Protein AF-A0A7S3TVK0-F1 (afdb_monomer_lite)

Radius of gyration: 34.48 Å; chains: 1; bounding box: 75×67×125 Å

Foldseek 3Di:
DVVCLVVLVVVLVVVLVVLVLDLVVVLVVLVVVLVVVLVVLVVCCVVCDDCSPLVNQVPPVCSVVVSVVVSVVVNVVSVVCSCVPPNVVNCPPPPVDDCPLDPVDPVSVVVVVVVVVVCCCVPVVVPPPPDDPPPPPPPPPPPPDDDDDDDDDDDDDDDDDDDDDDDDDDDDDDDDDDDDDDDDPPVVVVVVVVVVVVVVVVVVVVVVPPPPPPVPPPPPDPPPVPDDDDPVCCLVVPLVVVLVVLVVVLVVLVVVLVVLQVLLVVLQVVLVVCVVVVVPSCSSPSNSVSSVSVSVCVSNVSVVSNVVSVVSNCVSVVPD

Secondary structure (DSSP, 8-state):
-HHHHHHHHHHHHHHHHHHHH--HHHHHHHHHHHHHHHHHHHHHHHHT-GGG-HHHHTTSS-HHHHHHHHHHHHHHHHHHHHHHTHHHHTTTT--SS-----TT-HHHHHHHHHHHHHHHIIIIITTS---PPP--------------------------------------------------TTTHHHHHHHHHHHHHHHHHHTTSS---------------SSSPPPHHHHIIIIIHHHHHHHHHHHHHHHHHHHHHHHHHHHHHHHHHHHHHTT-HHHHHHHHHHHHHHHHHHHHTTHHHHHHHHHHHHHHHHTT-

Sequence (320 aa):
MQYSVVVLPIVTVLIATMQARFRPGEKFAACLVAASEITAEIYKYRTRALDYDEANFRKEGNAANAARQLFTATVSEKYANALVSEVSKGGALRMKGPTNLSLNDEEDTMKLDEAVLSHMRNKLLDNCPRKRKPPTPKLVYETEETPSSQGIGHCRSICSNVEYFFTCCGVLPRPSSCFCRLPGVKRAEQSVAKAAEKVLEEARTAFDDDDDDEEDKPSDRYDDMVTSFSLEDYVDYRTRPMAHHFENVAPKLSKVLQLLELLAILSTSSAAILGIFRLPDWVALPIAISTFFSALIAYFNLYQRTAVCNAAVKDLHGER

Organism: Emiliania huxleyi (NCBI:txid2903)

Structure (mmCIF, N/CA/C/O backbone):
data_AF-A0A7S3TVK0-F1
#
_entry.id   AF-A0A7S3TVK0-F1
#
loop_
_atom_site.group_PDB
_atom_site.id
_atom_site.type_symbol
_atom_site.label_atom_id
_atom_site.label_alt_id
_atom_site.label_comp_id
_atom_site.label_asym_id
_atom_site.label_entity_id
_atom_site.label_seq_id
_atom_site.pdbx_PDB_ins_code
_atom_site.Cartn_x
_atom_site.Cartn_y
_atom_site.Cartn_z
_atom_site.occupancy
_atom_site.B_iso_or_equiv
_atom_site.auth_seq_id
_atom_site.auth_comp_id
_atom_site.auth_asym_id
_atom_site.auth_atom_id
_atom_site.pdbx_PDB_model_num
ATOM 1 N N . MET A 1 1 ? -19.594 -8.486 38.804 1.00 57.47 1 MET A N 1
ATOM 2 C CA . MET A 1 1 ? -19.079 -7.287 38.101 1.00 57.47 1 MET A CA 1
ATOM 3 C C . MET A 1 1 ? -17.605 -6.972 38.388 1.00 57.47 1 MET A C 1
ATOM 5 O O . MET A 1 1 ? -16.993 -6.325 37.560 1.00 57.47 1 MET A O 1
ATOM 9 N N . GLN A 1 2 ? -16.974 -7.459 39.469 1.00 81.62 2 GLN A N 1
ATOM 10 C CA . GLN A 1 2 ? -15.532 -7.219 39.701 1.00 81.62 2 GLN A CA 1
ATOM 11 C C . GLN A 1 2 ? -14.616 -7.810 38.608 1.00 81.62 2 GLN A C 1
ATOM 13 O O . GLN A 1 2 ? -13.618 -7.201 38.240 1.00 81.62 2 GLN A O 1
ATOM 18 N N . TYR A 1 3 ? -14.977 -8.961 38.031 1.00 81.88 3 TYR A N 1
ATOM 19 C CA . TYR A 1 3 ? -14.143 -9.619 37.019 1.00 81.88 3 TYR A CA 1
ATOM 20 C C . TYR A 1 3 ? -14.086 -8.883 35.676 1.00 81.88 3 TYR A C 1
ATOM 22 O O . TYR A 1 3 ? -13.069 -8.967 34.995 1.00 81.88 3 TYR A O 1
ATOM 30 N N . SER A 1 4 ? -15.124 -8.134 35.284 1.00 73.12 4 SER A N 1
ATOM 31 C CA . SER A 1 4 ? -15.120 -7.436 33.990 1.00 73.12 4 SER A CA 1
ATOM 32 C C . SER A 1 4 ? -14.080 -6.320 33.947 1.00 73.12 4 SER A C 1
ATOM 34 O O . SER A 1 4 ? -13.442 -6.139 32.917 1.00 73.12 4 SER A O 1
ATOM 36 N N . VAL A 1 5 ? -13.844 -5.635 35.071 1.00 79.31 5 VAL A N 1
ATOM 37 C CA . VAL A 1 5 ? -12.828 -4.573 35.182 1.00 79.31 5 VAL A CA 1
ATOM 38 C C . VAL A 1 5 ? -11.411 -5.130 34.990 1.00 79.31 5 VAL A C 1
ATOM 40 O O . VAL A 1 5 ? -10.550 -4.449 34.445 1.00 79.31 5 VAL A O 1
ATOM 43 N N . VAL A 1 6 ? -11.179 -6.389 35.376 1.00 82.44 6 VAL A N 1
ATOM 44 C CA . VAL A 1 6 ? -9.865 -7.045 35.271 1.00 82.44 6 VAL A CA 1
ATOM 45 C C . VAL A 1 6 ? -9.674 -7.733 33.917 1.00 82.44 6 VAL A C 1
ATOM 47 O O . VAL A 1 6 ? -8.602 -7.652 33.326 1.00 82.44 6 VAL A O 1
ATOM 50 N N . VAL A 1 7 ? -10.703 -8.405 33.396 1.00 82.38 7 VAL A N 1
ATOM 51 C CA . VAL A 1 7 ? -10.588 -9.212 32.169 1.00 82.38 7 VAL A CA 1
ATOM 52 C C . VAL A 1 7 ? -10.466 -8.340 30.919 1.00 82.38 7 VAL A C 1
ATOM 54 O O . VAL A 1 7 ? -9.705 -8.675 30.014 1.00 82.38 7 VAL A O 1
ATOM 57 N N . LEU A 1 8 ? -11.172 -7.209 30.863 1.00 78.00 8 LEU A N 1
ATOM 58 C CA . LEU A 1 8 ? -11.204 -6.341 29.683 1.00 78.00 8 LEU A CA 1
ATOM 59 C C . LEU A 1 8 ? -9.805 -5.809 29.284 1.00 78.00 8 LEU A C 1
ATOM 61 O O . LEU A 1 8 ? -9.431 -6.011 28.129 1.00 78.00 8 LEU A O 1
ATOM 65 N N . PRO A 1 9 ? -8.977 -5.239 30.186 1.00 80.31 9 PRO A N 1
ATOM 66 C CA . PRO A 1 9 ? -7.619 -4.809 29.837 1.00 80.31 9 PRO A CA 1
ATOM 67 C C . PRO A 1 9 ? -6.674 -5.967 29.474 1.00 80.31 9 PRO A C 1
ATOM 69 O O . PRO A 1 9 ? -5.786 -5.803 28.641 1.00 80.31 9 PRO A O 1
ATOM 72 N N . ILE A 1 10 ? -6.866 -7.162 30.045 1.00 83.75 10 ILE A N 1
ATOM 73 C CA . ILE A 1 10 ? -6.061 -8.341 29.679 1.00 83.75 10 ILE A CA 1
ATOM 74 C C . ILE A 1 10 ? -6.353 -8.746 28.230 1.00 83.75 10 ILE A C 1
ATOM 76 O O . ILE A 1 10 ? -5.433 -8.988 27.446 1.00 83.75 10 ILE A O 1
ATOM 80 N N . VAL A 1 11 ? -7.633 -8.781 27.853 1.00 83.38 11 VAL A N 1
ATOM 81 C CA . VAL A 1 11 ? -8.050 -9.118 26.489 1.00 83.38 11 VAL A CA 1
ATOM 82 C C . VAL A 1 11 ? -7.596 -8.048 25.493 1.00 83.38 11 VAL A C 1
ATOM 84 O O . VAL A 1 11 ? -7.113 -8.405 24.419 1.00 83.38 11 VAL A O 1
ATOM 87 N N . THR A 1 12 ? -7.669 -6.754 25.829 1.00 79.56 12 THR A N 1
ATOM 88 C CA . THR A 1 12 ? -7.198 -5.690 24.921 1.00 79.56 12 THR A CA 1
ATOM 89 C C . THR A 1 12 ? -5.694 -5.752 24.693 1.00 79.56 12 THR A C 1
ATOM 91 O O . THR A 1 12 ? -5.265 -5.635 23.547 1.00 79.56 12 THR A O 1
ATOM 94 N N . VAL A 1 13 ? -4.892 -6.007 25.732 1.00 82.44 13 VAL A N 1
ATOM 95 C CA . VAL A 1 13 ? -3.439 -6.189 25.584 1.00 82.44 13 VAL A CA 1
ATOM 96 C C . VAL A 1 13 ? -3.133 -7.414 24.729 1.00 82.44 13 VAL A C 1
ATOM 98 O O . VAL A 1 13 ? -2.272 -7.346 23.854 1.00 82.44 13 VAL A O 1
ATOM 101 N N . LEU A 1 14 ? -3.853 -8.523 24.914 1.00 82.06 14 LEU A N 1
ATOM 102 C CA . LEU A 1 14 ? -3.649 -9.729 24.113 1.00 82.06 14 LEU A CA 1
ATOM 103 C C . LEU A 1 14 ? -3.977 -9.478 22.634 1.00 82.06 14 LEU A C 1
ATOM 105 O O . LEU A 1 14 ? -3.167 -9.812 21.770 1.00 82.06 14 LEU A O 1
ATOM 109 N N . ILE A 1 15 ? -5.103 -8.821 22.340 1.00 79.12 15 ILE A N 1
ATOM 110 C CA . ILE A 1 15 ? -5.480 -8.437 20.971 1.00 79.12 15 ILE A CA 1
ATOM 111 C C . ILE A 1 15 ? -4.445 -7.479 20.376 1.00 79.12 15 ILE A C 1
ATOM 113 O O . ILE A 1 15 ? -3.994 -7.706 19.255 1.00 79.12 15 ILE A O 1
ATOM 117 N N . ALA A 1 16 ? -4.013 -6.460 21.122 1.00 77.69 16 ALA A N 1
ATOM 118 C CA . ALA A 1 16 ? -2.983 -5.525 20.675 1.00 77.69 16 ALA A CA 1
ATOM 119 C C . ALA A 1 16 ? -1.655 -6.243 20.379 1.00 77.69 16 ALA A C 1
ATOM 121 O O . ALA A 1 16 ? -1.001 -5.966 19.375 1.00 77.69 16 ALA A O 1
ATOM 122 N N . THR A 1 17 ? -1.286 -7.233 21.197 1.00 80.06 17 THR A N 1
ATOM 123 C CA . THR A 1 17 ? -0.076 -8.043 20.995 1.00 80.06 17 THR A CA 1
ATOM 124 C C . THR A 1 17 ? -0.206 -8.946 19.764 1.00 80.06 17 THR A C 1
ATOM 126 O O . THR A 1 17 ? 0.738 -9.062 18.977 1.00 80.06 17 THR A O 1
ATOM 129 N N . MET A 1 18 ? -1.378 -9.553 19.541 1.00 78.00 18 MET A N 1
ATOM 130 C CA . MET A 1 18 ? -1.659 -10.324 18.324 1.00 78.00 18 MET A CA 1
ATOM 131 C C . MET A 1 18 ? -1.607 -9.426 17.082 1.00 78.00 18 MET A C 1
ATOM 133 O O . MET A 1 18 ? -0.957 -9.783 16.104 1.00 78.00 18 MET A O 1
ATOM 137 N N . GLN A 1 19 ? -2.210 -8.239 17.126 1.00 71.44 19 GLN A N 1
ATOM 138 C CA . GLN A 1 19 ? -2.174 -7.266 16.030 1.00 71.44 19 GLN A CA 1
ATOM 139 C C . GLN A 1 19 ? -0.751 -6.778 15.732 1.00 71.44 19 GLN A C 1
ATOM 141 O O . GLN A 1 19 ? -0.363 -6.695 14.569 1.00 71.44 19 GLN A O 1
ATOM 146 N N . ALA A 1 20 ? 0.065 -6.535 16.762 1.00 73.12 20 ALA A N 1
ATOM 147 C CA . ALA A 1 20 ? 1.465 -6.158 16.587 1.00 73.12 20 ALA A CA 1
ATOM 148 C C . ALA A 1 20 ? 2.287 -7.259 15.893 1.00 73.12 20 ALA A C 1
ATOM 150 O O . ALA A 1 20 ? 3.189 -6.956 15.114 1.00 73.12 20 ALA A O 1
ATOM 151 N N . ARG A 1 21 ? 1.964 -8.536 16.141 1.00 77.06 21 ARG A N 1
ATOM 152 C CA . ARG A 1 21 ? 2.601 -9.702 15.501 1.00 77.06 21 ARG A CA 1
ATOM 153 C C . ARG A 1 21 ? 2.103 -9.949 14.078 1.00 77.06 21 ARG A C 1
ATOM 155 O O . ARG A 1 21 ? 2.884 -10.324 13.198 1.00 77.06 21 ARG A O 1
ATOM 162 N N . PHE A 1 22 ? 0.809 -9.773 13.848 1.00 70.12 22 PHE A N 1
ATOM 163 C CA . PHE A 1 22 ? 0.164 -10.051 12.575 1.00 70.12 22 PHE A CA 1
ATOM 164 C C . PHE A 1 22 ? -0.096 -8.744 11.841 1.00 70.12 22 PHE A C 1
ATOM 166 O O . PHE A 1 22 ? -1.200 -8.223 11.881 1.00 70.12 22 PHE A O 1
ATOM 173 N N . ARG A 1 23 ? 0.906 -8.247 11.113 1.00 72.12 23 ARG A N 1
ATOM 174 C CA . ARG A 1 23 ? 0.760 -7.116 10.185 1.00 72.12 23 ARG A CA 1
ATOM 175 C C . ARG A 1 23 ? 0.687 -7.600 8.729 1.00 72.12 23 ARG A C 1
ATOM 177 O O . ARG A 1 23 ? 1.636 -7.409 7.970 1.00 72.12 23 ARG A O 1
ATOM 184 N N . PRO A 1 24 ? -0.381 -8.314 8.316 1.00 72.75 24 PRO A N 1
ATOM 185 C CA . PRO A 1 24 ? -0.469 -8.866 6.965 1.00 72.75 24 PRO A CA 1
ATOM 186 C C . PRO A 1 24 ? -0.500 -7.763 5.904 1.00 72.75 24 PRO A C 1
ATOM 188 O O . PRO A 1 24 ? 0.033 -7.960 4.818 1.00 72.75 24 PRO A O 1
ATOM 191 N N . GLY A 1 25 ? -1.072 -6.598 6.234 1.00 73.19 25 GLY A N 1
ATOM 192 C CA . GLY A 1 25 ? -1.145 -5.450 5.333 1.00 73.19 25 GLY A CA 1
ATOM 193 C C . GLY A 1 25 ? 0.229 -4.889 4.975 1.00 73.19 25 GLY A C 1
ATOM 194 O O . GLY A 1 25 ? 0.510 -4.706 3.797 1.00 73.19 25 GLY A O 1
ATOM 195 N N . GLU A 1 26 ? 1.103 -4.683 5.964 1.00 74.94 26 GLU A N 1
ATOM 196 C CA . GLU A 1 26 ? 2.466 -4.177 5.733 1.00 74.94 26 GLU A CA 1
ATOM 197 C C . GLU A 1 26 ? 3.295 -5.159 4.904 1.00 74.94 26 GLU A C 1
ATOM 199 O O . GLU A 1 26 ? 3.975 -4.756 3.967 1.00 74.94 26 GLU A O 1
ATOM 204 N N . LYS A 1 27 ? 3.165 -6.463 5.174 1.00 80.31 27 LYS A N 1
ATOM 205 C CA . LYS A 1 27 ? 3.852 -7.503 4.396 1.00 80.31 27 LYS A CA 1
ATOM 20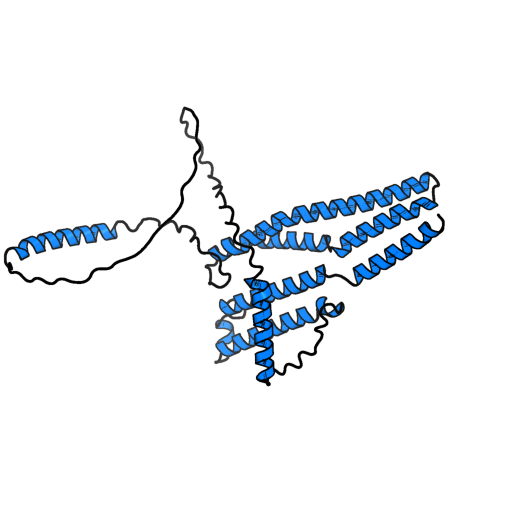6 C C . LYS A 1 27 ? 3.357 -7.561 2.955 1.00 80.31 27 LYS A C 1
ATOM 208 O O . LYS A 1 27 ? 4.164 -7.646 2.039 1.00 80.31 27 LYS A O 1
ATOM 213 N N . PHE A 1 28 ? 2.042 -7.503 2.750 1.00 79.62 28 PHE A N 1
ATOM 214 C CA . PHE A 1 28 ? 1.464 -7.470 1.409 1.00 79.62 28 PHE A CA 1
ATOM 215 C C . PHE A 1 28 ? 1.898 -6.215 0.646 1.00 79.62 28 PHE A C 1
ATOM 217 O O . PHE A 1 28 ? 2.295 -6.316 -0.511 1.00 79.62 28 PHE A O 1
ATOM 224 N N . ALA A 1 29 ? 1.882 -5.053 1.304 1.00 76.00 29 ALA A N 1
ATOM 225 C CA . ALA A 1 29 ? 2.341 -3.800 0.719 1.00 76.00 29 ALA A CA 1
ATOM 226 C C . ALA A 1 29 ? 3.831 -3.857 0.349 1.00 76.00 29 ALA A C 1
ATOM 228 O O . ALA A 1 29 ? 4.177 -3.494 -0.769 1.00 76.00 29 ALA A O 1
ATOM 229 N N . ALA A 1 30 ? 4.692 -4.379 1.228 1.00 79.19 30 ALA A N 1
ATOM 230 C CA . ALA A 1 30 ? 6.117 -4.557 0.945 1.00 79.19 30 ALA A CA 1
ATOM 231 C C . ALA A 1 30 ? 6.353 -5.467 -0.273 1.00 79.19 30 ALA A C 1
ATOM 233 O O . ALA A 1 30 ? 7.126 -5.114 -1.161 1.00 79.19 30 ALA A O 1
ATOM 234 N N . CYS A 1 31 ? 5.638 -6.595 -0.367 1.00 83.19 31 CYS A N 1
ATOM 235 C CA . CYS A 1 31 ? 5.705 -7.468 -1.542 1.00 83.19 31 CYS A CA 1
ATOM 236 C C . CYS A 1 31 ? 5.240 -6.761 -2.822 1.00 83.19 31 CYS A C 1
ATOM 238 O O . CYS A 1 31 ? 5.834 -6.955 -3.879 1.00 83.19 31 CYS A O 1
ATOM 240 N N . LEU A 1 32 ? 4.179 -5.956 -2.740 1.00 79.69 32 LEU A N 1
ATOM 241 C CA . LEU A 1 32 ? 3.628 -5.251 -3.895 1.00 79.69 32 LEU A CA 1
ATOM 242 C C . LEU A 1 32 ? 4.564 -4.138 -4.386 1.00 79.69 32 LEU A C 1
ATOM 244 O O . LEU A 1 32 ? 4.766 -4.009 -5.591 1.00 79.69 32 LEU A O 1
ATOM 248 N N . VAL A 1 33 ? 5.188 -3.394 -3.468 1.00 80.75 33 VAL A N 1
ATOM 249 C CA . VAL A 1 33 ? 6.221 -2.397 -3.796 1.00 80.75 33 VAL A CA 1
ATOM 250 C C . VAL A 1 33 ? 7.410 -3.076 -4.470 1.00 80.75 33 VAL A C 1
ATOM 252 O O . VAL A 1 33 ? 7.765 -2.698 -5.583 1.00 80.75 33 VAL A O 1
ATOM 255 N N . ALA A 1 34 ? 7.950 -4.145 -3.883 1.00 84.62 34 ALA A N 1
ATOM 256 C CA . ALA A 1 34 ? 9.049 -4.894 -4.487 1.00 84.62 34 ALA A CA 1
ATOM 257 C C . ALA A 1 34 ? 8.704 -5.431 -5.887 1.00 84.62 34 ALA A C 1
ATOM 259 O O . ALA A 1 34 ? 9.507 -5.334 -6.813 1.00 84.62 34 ALA A O 1
ATOM 260 N N . ALA A 1 35 ? 7.489 -5.957 -6.071 1.00 84.81 35 ALA A N 1
ATOM 261 C CA . ALA A 1 35 ? 7.024 -6.414 -7.377 1.00 84.81 35 ALA A CA 1
ATOM 262 C C . ALA A 1 35 ? 6.973 -5.266 -8.399 1.00 84.81 35 ALA A C 1
ATOM 264 O O . ALA A 1 35 ? 7.393 -5.445 -9.545 1.00 84.81 35 ALA A O 1
ATOM 265 N N . SER A 1 36 ? 6.508 -4.081 -7.992 1.00 78.38 36 SER A N 1
ATOM 266 C CA . SER A 1 36 ? 6.490 -2.899 -8.860 1.00 78.38 36 SER A CA 1
ATOM 267 C C . SER A 1 36 ? 7.899 -2.416 -9.221 1.00 78.38 36 SER A C 1
ATOM 269 O O . SER A 1 36 ? 8.156 -2.116 -10.384 1.00 78.38 36 SER A O 1
ATOM 271 N N . GLU A 1 37 ? 8.845 -2.443 -8.279 1.00 86.62 37 GLU A N 1
ATOM 272 C CA . GLU A 1 37 ? 10.241 -2.060 -8.520 1.00 86.62 37 GLU A CA 1
ATOM 273 C C . GLU A 1 37 ? 10.965 -3.020 -9.466 1.00 86.62 37 GLU A C 1
ATOM 275 O O . GLU A 1 37 ? 11.786 -2.575 -10.271 1.00 86.62 37 GLU A O 1
ATOM 280 N N . ILE A 1 38 ? 10.683 -4.324 -9.369 1.00 89.31 38 ILE A N 1
ATOM 281 C CA . ILE A 1 38 ? 11.204 -5.341 -10.294 1.00 89.31 38 ILE A CA 1
ATOM 282 C C . ILE A 1 38 ? 10.590 -5.144 -11.680 1.00 89.31 38 ILE A C 1
ATOM 284 O O . ILE A 1 38 ? 11.297 -5.180 -12.683 1.00 89.31 38 ILE A O 1
ATOM 288 N N . THR A 1 39 ? 9.283 -4.888 -11.744 1.00 84.38 39 THR A N 1
ATOM 289 C CA . THR A 1 39 ? 8.578 -4.640 -13.008 1.00 84.38 39 THR A CA 1
ATOM 290 C C . THR A 1 39 ? 9.140 -3.406 -13.715 1.00 84.38 39 THR A C 1
ATOM 292 O O . THR A 1 39 ? 9.445 -3.467 -14.904 1.00 84.38 39 THR A O 1
ATOM 295 N N . ALA A 1 40 ? 9.361 -2.311 -12.984 1.00 82.94 40 ALA A N 1
ATOM 296 C CA . ALA A 1 40 ? 10.003 -1.111 -13.514 1.00 82.94 40 ALA A CA 1
ATOM 297 C C . ALA A 1 40 ? 11.421 -1.399 -14.037 1.00 82.94 40 ALA A C 1
ATOM 299 O O . ALA A 1 40 ? 11.796 -0.908 -15.099 1.00 82.94 40 ALA A O 1
ATOM 300 N N . GLU A 1 41 ? 12.193 -2.233 -13.335 1.00 92.62 41 GLU A N 1
ATOM 301 C CA . GLU A 1 41 ? 13.534 -2.641 -13.771 1.00 92.62 41 GLU A CA 1
ATOM 302 C C . GLU A 1 41 ? 13.504 -3.426 -15.089 1.00 92.62 41 GLU A C 1
ATOM 304 O O . GLU A 1 41 ? 14.299 -3.165 -15.990 1.00 92.62 41 GLU A O 1
ATOM 309 N N . ILE A 1 42 ? 12.539 -4.342 -15.236 1.00 90.62 42 ILE A N 1
ATOM 310 C CA . ILE A 1 42 ? 12.312 -5.088 -16.482 1.00 90.62 42 ILE A CA 1
ATOM 311 C C . ILE A 1 42 ? 12.009 -4.123 -17.629 1.00 90.62 42 ILE A C 1
ATOM 313 O O . ILE A 1 42 ? 12.550 -4.291 -18.722 1.00 90.62 42 ILE A O 1
ATOM 317 N N . TYR A 1 43 ? 11.172 -3.109 -17.398 1.00 85.50 43 TYR A N 1
ATOM 318 C CA . TYR A 1 43 ? 10.865 -2.115 -18.423 1.00 85.50 43 TYR A CA 1
ATOM 319 C C . TYR A 1 43 ? 12.101 -1.315 -18.832 1.00 85.50 43 TYR A C 1
ATOM 321 O O . TYR A 1 43 ? 12.385 -1.258 -20.025 1.00 85.50 43 TYR A O 1
ATOM 329 N N . LYS A 1 44 ? 12.877 -0.792 -17.873 1.00 87.62 44 LYS A N 1
ATOM 330 C CA . LYS A 1 44 ? 14.129 -0.062 -18.151 1.00 87.62 44 LYS A CA 1
ATOM 331 C C . LYS A 1 44 ? 15.111 -0.894 -18.977 1.00 87.62 44 LYS A C 1
ATOM 333 O O . LYS A 1 44 ? 15.676 -0.397 -19.949 1.00 87.62 44 LYS A O 1
ATOM 338 N N . TYR A 1 45 ? 15.270 -2.170 -18.625 1.00 93.75 45 TYR A N 1
ATOM 339 C CA . TYR A 1 45 ? 16.123 -3.096 -19.366 1.00 93.75 45 TYR A CA 1
ATOM 340 C C . TYR A 1 45 ? 15.620 -3.321 -20.799 1.00 93.75 45 TYR A C 1
ATOM 342 O O . TYR A 1 45 ? 16.401 -3.278 -21.750 1.00 93.75 45 TYR A O 1
ATOM 350 N N . ARG A 1 46 ? 14.307 -3.528 -20.979 1.00 89.00 46 ARG A N 1
ATOM 351 C CA . ARG A 1 46 ? 13.708 -3.789 -22.299 1.00 89.00 46 ARG A CA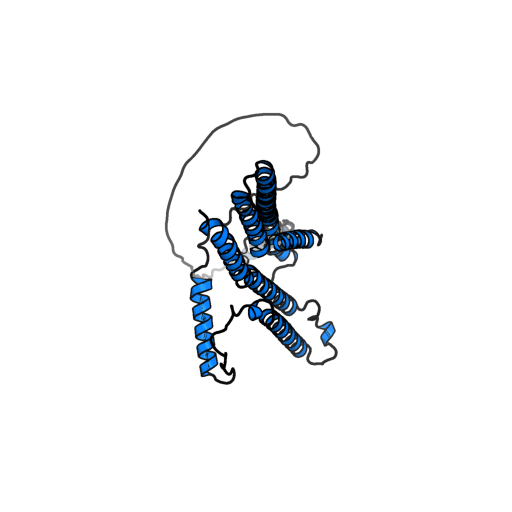 1
ATOM 352 C C . ARG A 1 46 ? 13.744 -2.578 -23.224 1.00 89.00 46 ARG A C 1
ATOM 354 O O . ARG A 1 46 ? 13.949 -2.759 -24.420 1.00 89.00 46 ARG A O 1
ATOM 361 N N . THR A 1 47 ? 13.552 -1.375 -22.691 1.00 84.75 47 THR A N 1
ATOM 362 C CA . THR A 1 47 ? 13.602 -0.132 -23.474 1.00 84.75 47 THR A CA 1
ATOM 363 C C . THR A 1 47 ? 15.017 0.415 -23.641 1.00 84.75 47 THR A C 1
ATOM 365 O O . THR A 1 47 ? 15.191 1.397 -24.354 1.00 84.75 47 THR A O 1
ATOM 368 N N . ARG A 1 48 ? 16.027 -0.222 -23.024 1.00 90.75 48 ARG A N 1
ATOM 369 C CA . ARG A 1 48 ? 17.426 0.245 -22.996 1.00 90.75 48 ARG A CA 1
ATOM 370 C C . ARG A 1 48 ? 17.549 1.690 -22.498 1.00 90.75 48 ARG A C 1
ATOM 372 O O . ARG A 1 48 ? 18.349 2.468 -23.006 1.00 90.75 48 ARG A O 1
ATOM 379 N N . ALA A 1 49 ? 16.730 2.048 -21.514 1.00 88.75 49 ALA A N 1
ATOM 380 C CA . ALA A 1 49 ? 16.709 3.384 -20.936 1.00 88.75 49 ALA A CA 1
ATOM 381 C C . ALA A 1 49 ? 17.626 3.486 -19.705 1.00 88.75 49 ALA A C 1
ATOM 383 O O . ALA A 1 49 ? 17.900 2.488 -19.032 1.00 88.75 49 ALA A O 1
ATOM 384 N N . LEU A 1 50 ? 18.019 4.718 -19.362 1.00 92.62 50 LEU A N 1
ATOM 385 C CA . LEU A 1 50 ? 18.805 5.055 -18.166 1.00 92.62 50 LEU A CA 1
ATOM 386 C C . LEU A 1 50 ? 20.142 4.292 -18.114 1.00 92.62 50 LEU A C 1
ATOM 388 O O . LEU A 1 50 ? 20.964 4.403 -19.021 1.00 92.62 50 LEU A O 1
ATOM 392 N N . ASP A 1 51 ? 20.355 3.509 -17.058 1.00 93.25 51 ASP A N 1
ATOM 393 C CA . ASP A 1 51 ? 21.585 2.757 -16.813 1.00 93.25 51 ASP A CA 1
ATOM 394 C C . ASP A 1 51 ? 21.841 1.689 -17.887 1.00 93.25 51 ASP A C 1
ATOM 396 O O . ASP A 1 51 ? 22.985 1.288 -18.093 1.00 93.25 51 ASP A O 1
ATOM 400 N N . TYR A 1 52 ? 20.796 1.274 -18.614 1.00 94.44 52 TYR A N 1
ATOM 401 C CA . TYR A 1 52 ? 20.867 0.275 -19.683 1.00 94.44 52 TYR A CA 1
ATOM 402 C C . TYR A 1 52 ? 21.162 0.857 -21.072 1.00 94.44 52 TYR A C 1
ATOM 404 O O . TYR A 1 52 ? 21.131 0.110 -22.052 1.00 94.44 52 TYR A O 1
ATOM 412 N N . ASP A 1 53 ? 21.451 2.157 -21.172 1.00 93.75 53 ASP A N 1
ATOM 413 C CA . ASP A 1 53 ? 21.854 2.784 -22.431 1.00 93.75 53 ASP A CA 1
ATOM 414 C C . ASP A 1 53 ? 23.183 2.188 -22.938 1.00 93.75 53 ASP A C 1
ATOM 416 O O . ASP A 1 53 ? 24.159 2.036 -22.196 1.00 93.75 53 ASP A O 1
ATOM 420 N N . GLU A 1 54 ? 23.248 1.866 -24.231 1.00 90.25 54 GLU A N 1
ATOM 421 C CA . GLU A 1 54 ? 24.442 1.324 -24.888 1.00 90.25 54 GLU A CA 1
ATOM 422 C C . GLU A 1 54 ? 25.652 2.258 -24.756 1.00 90.25 54 GLU A C 1
ATOM 424 O O . GLU A 1 54 ? 26.801 1.796 -24.732 1.00 90.25 54 GLU A O 1
ATOM 429 N N . ALA A 1 55 ? 25.408 3.568 -24.635 1.00 92.06 55 ALA A N 1
ATOM 430 C CA . ALA A 1 55 ? 26.448 4.564 -24.413 1.00 92.06 55 ALA A CA 1
ATOM 431 C C . ALA A 1 55 ? 27.276 4.276 -23.147 1.00 92.06 55 ALA A C 1
ATOM 433 O O . ALA A 1 55 ? 28.498 4.464 -23.165 1.00 92.06 55 ALA A O 1
ATOM 434 N N . ASN A 1 56 ? 26.647 3.745 -22.093 1.00 90.31 56 ASN A N 1
ATOM 435 C CA . ASN A 1 56 ? 27.314 3.428 -20.829 1.00 90.31 56 ASN A CA 1
ATOM 436 C C . ASN A 1 56 ? 28.276 2.236 -20.960 1.00 90.31 56 ASN A C 1
ATOM 438 O O . ASN A 1 56 ? 29.299 2.189 -20.278 1.00 90.31 56 ASN A O 1
ATOM 442 N N . PHE A 1 57 ? 28.011 1.312 -21.890 1.00 91.62 57 PHE A N 1
ATOM 443 C CA . PHE A 1 57 ? 28.765 0.059 -22.036 1.00 91.62 57 PHE A CA 1
ATOM 444 C C . PHE A 1 57 ? 29.726 0.026 -23.230 1.00 91.62 57 PHE A C 1
ATOM 446 O O . PHE A 1 57 ? 30.413 -0.975 -23.453 1.00 91.62 57 PHE A O 1
ATOM 453 N N . ARG A 1 58 ? 29.836 1.120 -23.996 1.00 87.56 58 ARG A N 1
ATOM 454 C CA . ARG A 1 58 ? 30.724 1.207 -25.172 1.00 87.56 58 ARG A CA 1
ATOM 455 C C . ARG A 1 58 ? 32.190 0.868 -24.883 1.00 87.56 58 ARG A C 1
ATOM 457 O O . ARG A 1 58 ? 32.911 0.486 -25.800 1.00 87.56 58 ARG A O 1
ATOM 464 N N . LYS A 1 59 ? 32.640 1.002 -23.632 1.00 87.56 59 LYS A N 1
ATOM 465 C CA . LYS A 1 59 ? 34.035 0.756 -23.233 1.00 87.56 59 LYS A CA 1
ATOM 466 C C . LYS A 1 59 ? 34.397 -0.726 -23.087 1.00 87.56 59 LYS A C 1
ATOM 468 O O . LYS A 1 59 ? 35.578 -1.042 -23.153 1.00 87.56 59 LYS A O 1
ATOM 473 N N . GLU A 1 60 ? 33.431 -1.628 -22.910 1.00 82.00 60 GLU A N 1
ATOM 474 C CA . GLU A 1 60 ? 33.718 -3.010 -22.485 1.00 82.00 60 GLU A CA 1
ATOM 475 C C . GLU A 1 60 ? 33.732 -4.052 -23.614 1.00 82.00 60 GLU A C 1
ATOM 477 O O . GLU A 1 60 ? 33.959 -5.231 -23.356 1.00 82.00 60 GLU A O 1
ATOM 482 N N . GLY A 1 61 ? 33.503 -3.674 -24.877 1.00 87.00 61 GLY A N 1
ATOM 483 C CA . GLY A 1 61 ? 33.521 -4.601 -26.028 1.00 87.00 61 GLY A CA 1
ATOM 484 C C . GLY A 1 61 ? 32.406 -5.665 -26.037 1.00 87.00 61 GLY A C 1
ATOM 485 O O . GLY A 1 61 ? 32.097 -6.212 -27.088 1.00 87.00 61 GLY A O 1
ATOM 486 N N . ASN A 1 62 ? 31.745 -5.894 -24.898 1.00 90.44 62 ASN A N 1
ATOM 487 C CA . ASN A 1 62 ? 30.674 -6.862 -24.666 1.00 90.44 62 ASN A CA 1
ATOM 488 C C . ASN A 1 62 ? 29.442 -6.193 -24.027 1.00 90.44 62 ASN A C 1
ATOM 490 O O . ASN A 1 62 ? 28.882 -6.695 -23.050 1.00 90.44 62 ASN A O 1
ATOM 494 N N . ALA A 1 63 ? 29.004 -5.062 -24.586 1.00 90.38 63 ALA A N 1
ATOM 495 C CA . ALA A 1 63 ? 27.939 -4.229 -24.020 1.00 90.38 63 ALA A CA 1
ATOM 496 C C . ALA A 1 63 ? 26.647 -4.997 -23.681 1.00 90.38 63 ALA A C 1
ATOM 498 O O . ALA A 1 63 ? 26.071 -4.816 -22.610 1.00 90.38 63 ALA A O 1
ATOM 499 N N . ALA A 1 64 ? 26.227 -5.919 -24.553 1.00 89.44 64 ALA A N 1
ATOM 500 C CA . ALA A 1 64 ? 25.022 -6.719 -24.336 1.00 89.44 64 ALA A CA 1
ATOM 501 C C . ALA A 1 64 ? 25.130 -7.655 -23.115 1.00 89.44 64 ALA A C 1
ATOM 503 O O . ALA A 1 64 ? 24.162 -7.824 -22.371 1.00 89.44 64 ALA A O 1
ATOM 504 N N . ASN A 1 65 ? 26.306 -8.249 -22.891 1.00 91.69 65 ASN A N 1
ATOM 505 C CA . ASN A 1 65 ? 26.530 -9.132 -21.747 1.00 91.69 65 ASN A CA 1
ATOM 506 C C . ASN A 1 65 ? 26.626 -8.330 -20.446 1.00 91.69 65 ASN A C 1
ATOM 508 O O . ASN A 1 65 ? 26.053 -8.753 -19.443 1.00 91.69 65 ASN A O 1
ATOM 512 N N . ALA A 1 66 ? 27.283 -7.167 -20.477 1.00 92.88 66 ALA A N 1
ATOM 513 C CA . ALA A 1 66 ? 27.392 -6.273 -19.326 1.00 92.88 66 ALA A CA 1
ATOM 514 C C . ALA A 1 66 ? 26.013 -5.771 -18.859 1.00 92.88 66 ALA A C 1
ATOM 516 O O . ALA A 1 66 ? 25.673 -5.911 -17.685 1.00 92.88 66 ALA A O 1
ATOM 517 N N . ALA A 1 67 ? 25.162 -5.310 -19.784 1.00 93.56 67 ALA A N 1
ATOM 518 C CA . ALA A 1 67 ? 23.801 -4.872 -19.465 1.00 93.56 67 ALA A CA 1
ATOM 519 C C . ALA A 1 67 ? 22.945 -5.998 -18.856 1.00 93.56 67 ALA A C 1
ATOM 521 O O . ALA A 1 67 ? 22.185 -5.774 -17.913 1.00 93.56 67 ALA A O 1
ATOM 522 N N . ARG A 1 68 ? 23.080 -7.233 -19.363 1.00 93.94 68 ARG A N 1
ATOM 523 C CA . ARG A 1 68 ? 22.368 -8.397 -18.816 1.00 93.94 68 ARG A CA 1
ATOM 524 C C . ARG A 1 68 ? 22.838 -8.739 -17.402 1.00 93.94 68 ARG A C 1
ATOM 526 O O . ARG A 1 68 ? 21.999 -9.035 -16.556 1.00 93.94 68 ARG A O 1
ATOM 533 N N . GLN A 1 69 ? 24.147 -8.689 -17.148 1.00 93.94 69 GLN A N 1
ATOM 534 C CA . GLN A 1 69 ? 24.707 -8.925 -15.815 1.00 93.94 69 GLN A CA 1
ATOM 535 C C . GLN A 1 69 ? 24.227 -7.870 -14.818 1.00 93.94 69 GLN A C 1
ATOM 537 O O . GLN A 1 69 ? 23.759 -8.238 -13.739 1.00 93.94 69 GLN A O 1
ATOM 542 N N . LEU A 1 70 ? 24.257 -6.591 -15.210 1.00 95.00 70 LEU A N 1
ATOM 543 C CA . LEU A 1 70 ? 23.745 -5.490 -14.398 1.00 95.00 70 LEU A CA 1
ATOM 544 C C . LEU A 1 70 ? 22.275 -5.718 -14.032 1.00 95.00 70 LEU A C 1
ATOM 546 O O . LEU A 1 70 ? 21.939 -5.739 -12.853 1.00 95.00 70 LEU A O 1
ATOM 550 N N . PHE A 1 71 ? 21.428 -6.017 -15.021 1.00 96.38 71 PHE A N 1
ATOM 551 C CA . PHE A 1 71 ? 20.014 -6.312 -14.790 1.00 96.38 71 PHE A CA 1
ATOM 552 C C . PHE A 1 71 ? 19.812 -7.465 -13.799 1.00 96.38 71 PHE A C 1
ATOM 554 O O . PHE A 1 71 ? 19.058 -7.337 -12.832 1.00 96.38 71 PHE A O 1
ATOM 561 N N . THR A 1 72 ? 20.504 -8.593 -14.004 1.00 95.62 72 THR A N 1
ATOM 562 C CA . THR A 1 72 ? 20.379 -9.747 -13.101 1.00 95.62 72 THR A CA 1
ATOM 563 C C . THR A 1 72 ? 20.832 -9.425 -11.680 1.00 95.62 72 THR A C 1
ATOM 565 O O . THR A 1 72 ? 20.187 -9.868 -10.729 1.00 95.62 72 THR A O 1
ATOM 568 N N . ALA A 1 73 ? 21.890 -8.624 -11.525 1.00 94.75 73 ALA A N 1
ATOM 569 C CA . ALA A 1 73 ? 22.382 -8.194 -10.225 1.00 94.75 73 ALA A CA 1
ATOM 570 C C . ALA A 1 73 ? 21.360 -7.288 -9.521 1.00 94.75 73 ALA A C 1
ATOM 572 O O . ALA A 1 73 ? 20.974 -7.578 -8.390 1.00 94.75 73 ALA A O 1
ATOM 573 N N . THR A 1 74 ? 20.845 -6.264 -10.208 1.00 95.19 74 THR A N 1
ATOM 574 C CA . THR A 1 74 ? 19.868 -5.316 -9.652 1.00 95.19 74 THR A CA 1
ATOM 575 C C . THR A 1 74 ? 18.551 -5.996 -9.272 1.00 95.19 74 THR A C 1
ATOM 577 O O . THR A 1 74 ? 18.015 -5.747 -8.192 1.00 95.19 74 THR A O 1
ATOM 580 N N . VAL A 1 75 ? 18.021 -6.895 -10.110 1.00 95.12 75 VAL A N 1
ATOM 581 C CA . VAL A 1 75 ? 16.791 -7.641 -9.783 1.00 95.12 75 VAL A CA 1
ATOM 582 C C . VAL A 1 75 ? 17.014 -8.590 -8.607 1.00 95.12 75 VAL A C 1
ATOM 584 O O . VAL A 1 75 ? 16.167 -8.659 -7.714 1.00 95.12 75 VAL A O 1
ATOM 587 N N . SER A 1 76 ? 18.153 -9.289 -8.570 1.00 92.12 76 SER A N 1
ATOM 588 C CA . SER A 1 76 ? 18.508 -10.162 -7.447 1.00 92.12 76 SER A CA 1
ATOM 589 C C . SER A 1 76 ? 18.635 -9.375 -6.142 1.00 92.12 76 SER A C 1
ATOM 591 O O . SER A 1 76 ? 18.170 -9.839 -5.102 1.00 92.12 76 SER A O 1
ATOM 593 N N . GLU A 1 77 ? 19.230 -8.182 -6.183 1.00 91.12 77 GLU A N 1
ATOM 594 C CA . GLU A 1 77 ? 19.353 -7.295 -5.028 1.00 91.12 77 GLU A CA 1
ATOM 595 C C . GLU A 1 77 ? 17.983 -6.809 -4.541 1.00 91.12 77 GLU A C 1
ATOM 597 O O . GLU A 1 77 ? 17.664 -6.958 -3.362 1.00 91.12 77 GLU A O 1
ATOM 602 N N . LYS A 1 78 ? 17.127 -6.297 -5.437 1.00 91.56 78 LYS A N 1
ATOM 603 C CA . LYS A 1 78 ? 15.758 -5.869 -5.094 1.00 91.56 78 LYS A CA 1
ATOM 604 C C . LYS A 1 78 ? 14.947 -7.004 -4.477 1.00 91.56 78 LYS A C 1
ATOM 606 O O . LYS A 1 78 ? 14.271 -6.813 -3.467 1.00 91.56 78 LYS A O 1
ATOM 611 N N . TYR A 1 79 ? 15.050 -8.203 -5.046 1.00 90.06 79 TYR A N 1
ATOM 612 C CA . TYR A 1 79 ? 14.386 -9.389 -4.518 1.00 90.06 79 TYR A CA 1
ATOM 613 C C . TYR A 1 79 ? 14.927 -9.792 -3.138 1.00 90.06 79 TYR A C 1
ATOM 615 O O . TYR A 1 79 ? 14.146 -10.077 -2.228 1.00 90.06 79 TYR A O 1
ATOM 623 N N . ALA A 1 80 ? 16.249 -9.760 -2.946 1.00 86.75 80 ALA A N 1
ATOM 624 C CA . ALA A 1 80 ? 16.867 -10.015 -1.649 1.00 86.75 80 ALA A CA 1
ATOM 625 C C . ALA A 1 80 ? 16.418 -8.985 -0.602 1.00 86.75 80 ALA A C 1
ATOM 627 O O . ALA A 1 80 ? 16.010 -9.369 0.493 1.00 86.75 80 ALA A O 1
ATOM 628 N N . ASN A 1 81 ? 16.393 -7.697 -0.952 1.00 86.25 81 ASN A N 1
ATOM 629 C CA . ASN A 1 81 ? 15.903 -6.626 -0.086 1.00 86.25 81 ASN A CA 1
ATOM 630 C C . ASN A 1 81 ? 14.429 -6.835 0.284 1.00 86.25 81 ASN A C 1
ATOM 632 O O . ASN A 1 81 ? 14.067 -6.717 1.455 1.00 86.25 81 ASN A O 1
ATOM 636 N N . ALA A 1 82 ? 13.588 -7.235 -0.672 1.00 85.25 82 ALA A N 1
ATOM 637 C CA . ALA A 1 82 ? 12.185 -7.555 -0.429 1.00 85.25 82 ALA A CA 1
ATOM 638 C C . ALA A 1 82 ? 12.011 -8.739 0.535 1.00 85.25 82 ALA A C 1
ATOM 640 O O . ALA A 1 82 ? 11.187 -8.674 1.450 1.00 85.25 82 ALA A O 1
ATOM 641 N N . LEU A 1 83 ? 12.810 -9.798 0.380 1.00 82.62 83 LEU A N 1
ATOM 642 C CA . LEU A 1 83 ? 12.788 -10.959 1.271 1.00 82.62 83 LEU A CA 1
ATOM 643 C C . LEU A 1 83 ? 13.299 -10.630 2.675 1.00 82.62 83 LEU A C 1
ATOM 645 O O . LEU A 1 83 ? 12.712 -11.078 3.659 1.00 82.62 83 LEU A O 1
ATOM 649 N N . VAL A 1 84 ? 14.378 -9.852 2.774 1.00 81.69 84 VAL A N 1
ATOM 650 C CA . VAL A 1 84 ? 14.989 -9.441 4.048 1.00 81.69 84 VAL A CA 1
ATOM 651 C C . VAL A 1 84 ? 14.124 -8.409 4.781 1.00 81.69 84 VAL A C 1
ATOM 653 O O . VAL A 1 84 ? 14.188 -8.316 6.010 1.00 81.69 84 VAL A O 1
ATOM 656 N N . SER A 1 85 ? 13.276 -7.672 4.057 1.00 79.44 85 SER A N 1
ATOM 657 C CA . SER A 1 85 ? 12.332 -6.709 4.630 1.00 79.44 85 SER A CA 1
ATOM 658 C C . SER A 1 85 ? 11.300 -7.357 5.579 1.00 79.44 85 SER A C 1
ATOM 660 O O . SER A 1 85 ? 11.326 -8.555 5.866 1.00 79.44 85 SER A O 1
ATOM 662 N N . GLU A 1 86 ? 10.373 -6.543 6.100 1.00 65.75 86 GLU A N 1
ATOM 663 C CA . GLU A 1 86 ? 9.233 -6.861 6.994 1.00 65.75 86 GLU A CA 1
ATOM 664 C C . GLU A 1 86 ? 8.570 -8.244 6.794 1.00 65.75 86 GLU A C 1
ATOM 666 O O . GLU A 1 86 ? 8.055 -8.865 7.733 1.00 65.75 86 GLU A O 1
ATOM 671 N N . VAL A 1 87 ? 8.614 -8.753 5.566 1.00 66.31 87 VAL A N 1
ATOM 672 C CA . VAL A 1 87 ? 8.150 -10.073 5.150 1.00 66.31 87 VAL A CA 1
ATOM 673 C C . VAL A 1 87 ? 8.822 -11.223 5.931 1.00 66.31 87 VAL A C 1
ATOM 675 O O . VAL A 1 87 ? 8.125 -12.141 6.386 1.00 66.31 87 VAL A O 1
ATOM 678 N N . SER A 1 88 ? 10.137 -11.145 6.167 1.00 62.81 88 SER A N 1
ATOM 679 C CA . SER A 1 88 ? 10.926 -12.140 6.917 1.00 62.81 88 SER A CA 1
ATOM 680 C C . SER A 1 88 ? 10.714 -12.043 8.433 1.00 62.81 88 SER A C 1
ATOM 682 O O . SER A 1 88 ? 10.492 -13.058 9.106 1.00 62.81 88 SER A O 1
ATOM 684 N N . LYS A 1 89 ? 10.674 -10.819 8.983 1.00 68.19 89 LYS A N 1
ATOM 685 C CA . LYS A 1 89 ? 10.640 -10.568 10.441 1.00 68.19 89 LYS A CA 1
ATOM 686 C C . LYS A 1 89 ? 9.453 -11.211 11.157 1.00 68.19 89 LYS A C 1
ATOM 688 O O . LYS A 1 89 ? 9.539 -11.552 12.333 1.00 68.19 89 LYS A O 1
ATOM 693 N N . GLY A 1 90 ? 8.332 -11.389 10.462 1.00 62.88 90 GLY A N 1
ATOM 694 C CA . GLY A 1 90 ? 7.121 -11.942 11.061 1.00 62.88 90 GLY A CA 1
ATOM 695 C C . GLY A 1 90 ? 6.887 -13.434 10.828 1.00 62.88 90 GLY A C 1
ATOM 696 O O . GLY A 1 90 ? 5.773 -13.880 11.096 1.00 62.88 90 GLY A O 1
ATOM 697 N N . GLY A 1 91 ? 7.845 -14.182 10.262 1.00 59.84 91 GLY A N 1
ATOM 698 C CA . GLY A 1 91 ? 7.713 -15.626 10.004 1.00 59.84 91 GLY A CA 1
ATOM 699 C C . GLY A 1 91 ? 6.523 -16.026 9.117 1.00 59.84 91 GLY A C 1
ATOM 700 O O . GLY A 1 91 ? 6.169 -17.202 9.066 1.00 59.84 91 GLY A O 1
ATOM 701 N N . ALA A 1 92 ? 5.884 -15.060 8.446 1.00 53.09 92 ALA A N 1
ATOM 702 C CA . ALA A 1 92 ? 4.709 -15.289 7.602 1.00 53.09 92 ALA A CA 1
ATOM 703 C C . ALA A 1 92 ? 5.102 -15.923 6.268 1.00 53.09 92 ALA A C 1
ATOM 705 O O . ALA A 1 92 ? 4.371 -16.760 5.754 1.00 53.09 92 ALA A O 1
ATOM 706 N N . LEU A 1 93 ? 6.297 -15.595 5.777 1.00 50.12 93 LEU A N 1
ATOM 707 C CA . LEU A 1 93 ? 7.004 -16.375 4.774 1.00 50.12 93 LEU A CA 1
ATOM 708 C C . LEU A 1 93 ? 8.031 -17.277 5.462 1.00 50.12 93 LEU A C 1
ATOM 710 O O . LEU A 1 93 ? 9.220 -17.260 5.165 1.00 50.12 93 LEU A O 1
ATOM 714 N N . ARG A 1 94 ? 7.572 -18.131 6.385 1.00 49.66 94 ARG A N 1
ATOM 715 C CA . ARG A 1 94 ? 8.228 -19.434 6.499 1.00 49.66 94 ARG A CA 1
ATOM 716 C C . ARG A 1 94 ? 7.890 -20.167 5.209 1.00 49.66 94 ARG A C 1
ATOM 718 O O . ARG A 1 94 ? 6.876 -20.858 5.154 1.00 49.66 94 ARG A O 1
ATOM 725 N N . MET A 1 95 ? 8.718 -19.984 4.178 1.00 49.66 95 MET A N 1
ATOM 726 C CA . MET A 1 95 ? 8.886 -20.994 3.137 1.00 49.66 95 MET A CA 1
ATOM 727 C C . MET A 1 95 ? 9.161 -22.289 3.909 1.00 49.66 95 MET A C 1
ATOM 729 O O . MET A 1 95 ? 10.237 -22.480 4.475 1.00 49.66 95 MET A O 1
ATOM 733 N N . LYS A 1 96 ? 8.118 -23.096 4.131 1.00 42.47 96 LYS A N 1
ATOM 734 C CA . LYS A 1 96 ? 8.235 -24.392 4.794 1.00 42.47 96 LYS A CA 1
ATOM 735 C C . LYS A 1 96 ? 8.952 -25.278 3.792 1.00 42.47 96 LYS A C 1
ATOM 737 O O . LYS A 1 96 ? 8.326 -25.907 2.953 1.00 42.47 96 LYS A O 1
ATOM 742 N N . GLY A 1 97 ? 10.267 -25.232 3.865 1.00 51.03 97 GLY A N 1
ATOM 743 C CA . GLY A 1 97 ? 11.149 -25.898 2.936 1.00 51.03 97 GLY A CA 1
ATOM 744 C C . GLY A 1 97 ? 12.354 -25.005 2.708 1.00 51.03 97 GLY A C 1
ATOM 745 O O . GLY A 1 97 ? 12.177 -23.916 2.161 1.00 51.03 97 GLY A O 1
ATOM 746 N N . PRO A 1 98 ? 13.576 -25.418 3.085 1.00 43.47 98 PRO A N 1
ATOM 747 C CA . PRO A 1 98 ? 14.698 -24.992 2.275 1.00 43.47 98 PRO A CA 1
ATOM 748 C C . PRO A 1 98 ? 14.321 -25.356 0.838 1.00 43.47 98 PRO A C 1
ATOM 750 O O . PRO A 1 98 ? 14.025 -26.516 0.546 1.00 43.47 98 PRO A O 1
ATOM 753 N N . THR A 1 99 ? 14.294 -24.374 -0.054 1.00 52.12 99 THR A N 1
ATOM 754 C CA . THR A 1 99 ? 14.521 -24.630 -1.471 1.00 52.12 99 THR A CA 1
ATOM 755 C C . THR A 1 99 ? 15.958 -25.140 -1.587 1.00 52.12 99 THR A C 1
ATOM 757 O O . THR A 1 99 ? 16.831 -24.458 -2.099 1.00 52.12 99 THR A O 1
ATOM 760 N N . ASN A 1 100 ? 16.212 -26.350 -1.087 1.00 51.22 100 ASN A N 1
ATOM 761 C CA . ASN A 1 100 ? 17.309 -27.199 -1.530 1.00 51.22 100 ASN A CA 1
ATOM 762 C C . ASN A 1 100 ? 16.929 -27.799 -2.893 1.00 51.22 100 ASN A C 1
ATOM 764 O O . ASN A 1 100 ? 17.244 -28.947 -3.161 1.00 51.22 100 ASN A O 1
ATOM 768 N N . LEU A 1 101 ? 16.198 -27.042 -3.717 1.00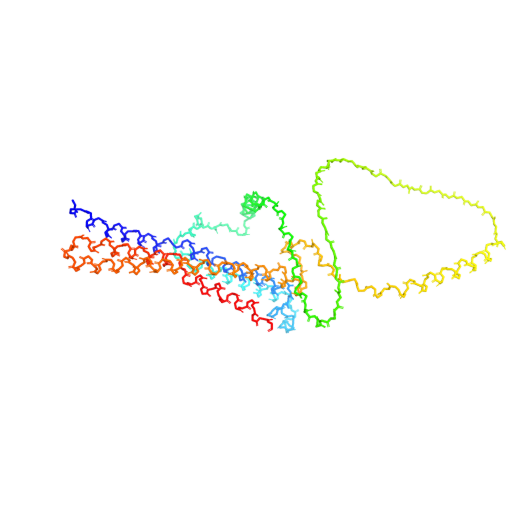 54.84 101 LEU A N 1
ATOM 769 C CA . LEU A 1 101 ? 16.092 -27.305 -5.136 1.00 54.84 101 LEU A CA 1
ATOM 770 C C . LEU A 1 101 ? 17.401 -26.772 -5.691 1.00 54.84 101 LEU A C 1
ATOM 772 O O . LEU A 1 101 ? 17.594 -25.565 -5.863 1.00 54.84 101 LEU A O 1
ATOM 776 N N . SER A 1 102 ? 18.349 -27.683 -5.813 1.00 59.31 102 SER A N 1
ATOM 777 C CA . SER A 1 102 ? 19.593 -27.421 -6.504 1.00 59.31 102 SER A CA 1
ATOM 778 C C . SER A 1 102 ? 19.211 -27.147 -7.959 1.00 59.31 102 SER A C 1
ATOM 780 O O . SER A 1 102 ? 18.647 -28.003 -8.629 1.00 59.31 102 SER A O 1
ATOM 782 N N . LEU A 1 103 ? 19.496 -25.942 -8.469 1.00 64.25 103 LEU A N 1
ATOM 783 C CA . LEU A 1 103 ? 19.281 -25.625 -9.892 1.00 64.25 103 LEU A CA 1
ATOM 784 C C . LEU A 1 103 ? 20.154 -26.485 -10.824 1.00 64.25 103 LEU A C 1
ATOM 786 O O . LEU A 1 103 ? 20.024 -26.392 -12.041 1.00 64.25 103 LEU A O 1
ATOM 790 N N . ASN A 1 104 ? 21.054 -27.292 -10.257 1.00 78.56 104 ASN A N 1
ATOM 791 C CA . ASN A 1 104 ? 21.899 -28.211 -11.001 1.00 78.56 104 ASN A CA 1
ATOM 792 C C . ASN A 1 104 ? 21.212 -29.562 -11.245 1.00 78.56 104 ASN A C 1
ATOM 794 O O . ASN A 1 104 ? 21.649 -30.291 -12.131 1.00 78.56 104 ASN A O 1
ATOM 798 N N . ASP A 1 105 ? 20.158 -29.892 -10.492 1.00 87.25 105 ASP A N 1
ATOM 799 C CA . ASP A 1 105 ? 19.448 -31.159 -10.629 1.00 87.25 105 ASP A CA 1
ATOM 800 C C . ASP A 1 105 ? 18.220 -30.982 -11.535 1.00 87.25 105 ASP A C 1
ATOM 802 O O . ASP A 1 105 ? 17.275 -30.258 -11.228 1.00 87.25 105 ASP A O 1
ATOM 806 N N . GLU A 1 106 ? 18.231 -31.664 -12.681 1.00 90.69 106 GLU A N 1
ATOM 807 C CA . GLU A 1 106 ? 17.189 -31.577 -13.718 1.00 90.69 106 GLU A CA 1
ATOM 808 C C . GLU A 1 106 ? 15.810 -32.069 -13.224 1.00 90.69 106 GLU A C 1
ATOM 810 O O . GLU A 1 106 ? 14.758 -31.650 -13.705 1.00 90.69 106 GLU A O 1
ATOM 815 N N . GLU A 1 107 ? 15.792 -32.933 -12.205 1.00 89.62 107 GLU A N 1
ATOM 816 C CA . GLU A 1 107 ? 14.555 -33.386 -11.560 1.00 89.62 107 GLU A CA 1
ATOM 817 C C . GLU A 1 107 ? 13.895 -32.270 -10.733 1.00 89.62 107 GLU A C 1
ATOM 819 O O . GLU A 1 107 ? 12.667 -32.145 -10.684 1.00 89.62 107 GLU A O 1
ATOM 824 N N . ASP A 1 108 ? 14.715 -31.438 -10.097 1.00 79.25 108 ASP A N 1
ATOM 825 C CA . ASP A 1 108 ? 14.270 -30.344 -9.245 1.00 79.25 108 ASP A CA 1
ATOM 826 C C . ASP A 1 108 ? 13.746 -29.175 -10.085 1.00 79.25 108 ASP A C 1
ATOM 828 O O . ASP A 1 108 ? 12.714 -28.584 -9.750 1.00 79.25 108 ASP A O 1
ATOM 832 N N . THR A 1 109 ? 14.380 -28.892 -11.227 1.00 77.31 109 THR A N 1
ATOM 833 C CA . THR A 1 109 ? 13.868 -27.902 -12.186 1.00 77.31 109 THR A CA 1
ATOM 834 C C . THR A 1 109 ? 12.510 -28.322 -12.751 1.00 77.31 109 THR A C 1
ATOM 836 O O . THR A 1 109 ? 11.593 -27.501 -12.782 1.00 77.31 109 THR A O 1
ATOM 839 N N . MET A 1 110 ? 12.314 -29.605 -13.081 1.00 87.38 110 MET A N 1
ATOM 840 C CA . MET A 1 110 ? 11.029 -30.101 -13.591 1.00 87.38 110 MET A CA 1
ATOM 841 C C . MET A 1 110 ? 9.899 -29.996 -12.551 1.00 87.38 110 MET A C 1
ATOM 843 O O . MET A 1 110 ? 8.783 -29.587 -12.880 1.00 87.38 110 MET A O 1
ATOM 847 N N . LYS A 1 111 ? 10.179 -30.305 -11.276 1.00 83.75 111 LYS A N 1
ATOM 848 C CA . LYS A 1 111 ? 9.207 -30.139 -10.176 1.00 83.75 111 LYS A CA 1
ATOM 849 C C . LYS A 1 111 ? 8.867 -28.673 -9.922 1.00 83.75 111 LYS A C 1
ATOM 851 O O . LYS A 1 111 ? 7.716 -28.355 -9.612 1.00 83.75 111 LYS A O 1
ATOM 856 N N . LEU A 1 112 ? 9.853 -27.781 -10.034 1.00 81.00 112 LEU A N 1
ATOM 857 C CA . LEU A 1 112 ? 9.636 -26.343 -9.905 1.00 81.00 112 LEU A CA 1
ATOM 858 C C . LEU A 1 112 ? 8.738 -25.827 -11.033 1.00 81.00 112 LEU A C 1
ATOM 860 O O . LEU A 1 112 ? 7.768 -25.125 -10.749 1.00 81.00 112 LEU A O 1
ATOM 864 N N . ASP A 1 113 ? 9.002 -26.225 -12.277 1.00 80.25 113 ASP A N 1
ATOM 865 C CA . ASP A 1 113 ? 8.188 -25.843 -13.433 1.00 80.25 113 ASP A CA 1
ATOM 866 C C . ASP A 1 113 ? 6.742 -26.340 -13.297 1.00 80.25 113 ASP A C 1
ATOM 868 O O . ASP A 1 113 ? 5.799 -25.578 -13.521 1.00 80.25 113 ASP A O 1
ATOM 872 N N . GLU A 1 114 ? 6.529 -27.579 -12.843 1.00 89.75 114 GLU A N 1
ATOM 873 C CA . GLU A 1 114 ? 5.184 -28.111 -12.585 1.00 89.75 114 GLU A CA 1
ATOM 874 C C . GLU A 1 114 ? 4.455 -27.337 -11.467 1.00 89.75 114 GLU A C 1
ATOM 876 O O . GLU A 1 114 ? 3.269 -26.993 -11.588 1.00 89.75 114 GLU A O 1
ATOM 881 N N . ALA A 1 115 ? 5.159 -26.995 -10.385 1.00 80.00 115 ALA A N 1
ATOM 882 C CA . ALA A 1 115 ? 4.607 -26.200 -9.291 1.00 80.00 115 ALA A CA 1
ATOM 883 C C . ALA A 1 115 ? 4.251 -24.769 -9.739 1.00 80.00 115 ALA A C 1
ATOM 885 O O . ALA A 1 115 ? 3.188 -24.252 -9.383 1.00 80.00 115 ALA A O 1
ATOM 886 N N . VAL A 1 116 ? 5.096 -24.138 -10.558 1.00 75.81 116 VAL A N 1
ATOM 887 C CA . VAL A 1 116 ? 4.848 -22.802 -11.117 1.00 75.81 116 VAL A CA 1
ATOM 888 C C . VAL A 1 116 ? 3.664 -22.834 -12.083 1.00 75.81 116 VAL A C 1
ATOM 890 O O . VAL A 1 116 ? 2.749 -22.017 -11.952 1.00 75.81 116 VAL A O 1
ATOM 893 N N . LEU A 1 117 ? 3.615 -23.800 -13.003 1.00 76.81 117 LEU A N 1
ATOM 894 C CA . LEU A 1 117 ? 2.528 -23.929 -13.977 1.00 76.81 117 LEU A CA 1
ATOM 895 C C . LEU A 1 117 ? 1.183 -24.231 -13.311 1.00 76.81 117 LEU A C 1
ATOM 897 O O . LEU A 1 117 ? 0.166 -23.638 -13.681 1.00 76.81 117 LEU A O 1
ATOM 901 N N . SER A 1 118 ? 1.157 -25.113 -12.309 1.00 80.75 118 SER A N 1
ATOM 902 C CA . SER A 1 118 ? -0.064 -25.395 -11.545 1.00 80.75 118 SER A CA 1
ATOM 903 C C . SER A 1 118 ? -0.533 -24.171 -10.753 1.00 80.75 118 SER A C 1
ATOM 905 O O . SER A 1 118 ? -1.733 -23.884 -10.722 1.00 80.75 118 SER A O 1
ATOM 907 N N . HIS A 1 119 ? 0.392 -23.387 -10.186 1.00 73.06 119 HIS A N 1
ATOM 908 C CA . HIS A 1 119 ? 0.057 -22.131 -9.522 1.00 73.06 119 HIS A CA 1
ATOM 909 C C . HIS A 1 119 ? -0.502 -21.095 -10.505 1.00 73.06 119 HIS A C 1
ATOM 911 O O . HIS A 1 119 ? -1.563 -20.531 -10.242 1.00 73.06 119 HIS A O 1
ATOM 917 N N . MET A 1 120 ? 0.153 -20.878 -11.652 1.00 70.06 120 MET A N 1
ATOM 918 C CA . MET A 1 120 ? -0.327 -19.963 -12.695 1.00 70.06 120 MET A CA 1
ATOM 919 C C . MET A 1 120 ? -1.714 -20.368 -13.200 1.00 70.06 120 MET A C 1
ATOM 921 O O . MET A 1 120 ? -2.597 -19.516 -13.291 1.00 70.06 120 MET A O 1
ATOM 925 N N . ARG A 1 121 ? -1.946 -21.660 -13.461 1.00 77.00 121 ARG A N 1
ATOM 926 C CA . ARG A 1 121 ? -3.252 -22.165 -13.906 1.00 77.00 121 ARG A CA 1
ATOM 927 C C . ARG A 1 121 ? -4.343 -21.879 -12.869 1.00 77.00 121 ARG A C 1
ATOM 929 O O . ARG A 1 121 ? -5.321 -21.208 -13.183 1.00 77.00 121 ARG A O 1
ATOM 936 N N . ASN A 1 122 ? -4.123 -22.283 -11.621 1.00 71.88 122 ASN A N 1
ATOM 937 C CA . ASN A 1 122 ? -5.135 -22.174 -10.567 1.00 71.88 122 ASN A CA 1
ATOM 938 C C . ASN A 1 122 ? -5.373 -20.726 -10.097 1.00 71.88 122 ASN A C 1
ATOM 940 O O . ASN A 1 122 ? -6.450 -20.397 -9.598 1.00 71.88 122 ASN A O 1
ATOM 944 N N . LYS A 1 123 ? -4.364 -19.848 -10.180 1.00 68.62 123 LYS A N 1
ATOM 945 C CA . LYS A 1 123 ? -4.459 -18.469 -9.670 1.00 68.62 123 LYS A CA 1
ATOM 946 C C . LYS A 1 123 ? -4.754 -17.440 -10.747 1.00 68.62 123 LYS A C 1
ATOM 948 O O . LYS A 1 123 ? -5.566 -16.561 -10.478 1.00 68.62 123 LYS A O 1
ATOM 953 N N . LEU A 1 124 ? -4.116 -17.526 -11.914 1.00 65.94 124 LEU A N 1
ATOM 954 C CA . LEU A 1 124 ? -4.224 -16.505 -12.961 1.00 65.94 124 LEU A CA 1
ATOM 955 C C . LEU A 1 124 ? -5.319 -16.831 -13.975 1.00 65.94 124 LEU A C 1
ATOM 957 O O . LEU A 1 124 ? -6.047 -15.928 -14.379 1.00 65.94 124 LEU A O 1
ATOM 961 N N . LEU A 1 125 ? -5.464 -18.101 -14.369 1.00 69.00 125 LEU A N 1
ATOM 962 C CA . LEU A 1 125 ? -6.451 -18.478 -15.385 1.00 69.00 125 LEU A CA 1
ATOM 963 C C . LEU A 1 125 ? -7.849 -18.644 -14.781 1.00 69.00 125 LEU A C 1
ATOM 965 O O . LEU A 1 125 ? -8.806 -18.080 -15.307 1.00 69.00 125 LEU A O 1
ATOM 969 N N . ASP A 1 126 ? -7.964 -19.320 -13.635 1.00 59.84 126 ASP A N 1
ATOM 970 C CA . ASP A 1 126 ? -9.277 -19.609 -13.041 1.00 59.84 126 ASP A CA 1
ATOM 971 C C . ASP A 1 126 ? -9.905 -18.421 -12.285 1.00 59.84 126 ASP A C 1
ATOM 973 O O . ASP A 1 126 ? -11.128 -18.351 -12.166 1.00 59.84 126 ASP A O 1
ATOM 977 N N . ASN A 1 127 ? -9.105 -17.446 -11.824 1.00 52.97 127 ASN A N 1
ATOM 978 C CA . ASN A 1 127 ? -9.616 -16.216 -11.190 1.00 52.97 127 ASN A CA 1
ATOM 979 C C . ASN A 1 127 ? -9.602 -14.997 -12.113 1.00 52.97 127 ASN A C 1
ATOM 981 O O . ASN A 1 127 ? -9.793 -13.882 -11.624 1.00 52.97 127 ASN A O 1
ATOM 985 N N . CYS A 1 128 ? -9.388 -15.164 -13.423 1.00 47.34 128 CYS A N 1
ATOM 986 C CA . CYS A 1 128 ? -9.542 -14.041 -14.337 1.00 47.34 128 CYS A CA 1
ATOM 987 C C . CYS A 1 128 ? -11.009 -13.576 -14.247 1.00 47.34 128 CYS A C 1
ATOM 989 O O . CYS A 1 128 ? -11.911 -14.357 -14.578 1.00 47.34 128 CYS A O 1
ATOM 991 N N . PRO A 1 129 ? -11.295 -12.365 -13.730 1.00 51.31 129 PRO A N 1
ATOM 992 C CA . PRO A 1 129 ? -12.665 -11.912 -13.559 1.00 51.31 129 PRO A CA 1
ATOM 993 C C . PRO A 1 129 ? -13.344 -11.970 -14.925 1.00 51.31 129 PRO A C 1
ATOM 995 O O . PRO A 1 129 ? -12.933 -11.280 -15.857 1.00 51.31 129 PRO A O 1
ATOM 998 N N . ARG A 1 130 ? -14.360 -12.838 -15.059 1.00 49.28 130 ARG A N 1
ATOM 999 C CA . ARG A 1 130 ? -15.149 -12.961 -16.290 1.00 49.28 130 ARG A CA 1
ATOM 1000 C C . ARG A 1 130 ? -15.534 -11.559 -16.749 1.00 49.28 130 ARG A C 1
ATOM 1002 O O . ARG A 1 130 ? -16.235 -10.850 -16.027 1.00 49.28 130 ARG A O 1
ATOM 1009 N N . LYS A 1 131 ? -15.030 -11.202 -17.935 1.00 46.59 131 LYS A N 1
ATOM 1010 C CA . LYS A 1 131 ? -15.198 -9.938 -18.658 1.00 46.59 131 LYS A CA 1
ATOM 1011 C C . LYS A 1 131 ? -16.525 -9.261 -18.316 1.00 46.59 131 LYS A C 1
ATOM 1013 O O . LYS A 1 131 ? -17.560 -9.572 -18.903 1.00 46.59 131 LYS A O 1
ATOM 1018 N N . ARG A 1 132 ? -16.499 -8.289 -17.406 1.00 46.50 132 ARG A N 1
ATOM 1019 C CA . ARG A 1 132 ? -17.453 -7.187 -17.508 1.00 46.50 132 ARG A CA 1
ATOM 1020 C C . ARG A 1 132 ? -16.919 -6.326 -18.639 1.00 46.50 132 ARG A C 1
ATOM 1022 O O . ARG A 1 132 ? -15.757 -5.933 -18.579 1.00 46.50 132 ARG A O 1
ATOM 1029 N N . LYS A 1 133 ? -17.728 -6.098 -19.681 1.00 45.34 133 LYS A N 1
ATOM 1030 C CA . LYS A 1 133 ? -17.418 -5.054 -20.665 1.00 45.34 133 LYS A CA 1
ATOM 1031 C C . LYS A 1 133 ? -17.041 -3.801 -19.865 1.00 45.34 133 LYS A C 1
ATOM 1033 O O . LYS A 1 133 ? -17.821 -3.450 -18.969 1.00 45.34 133 LYS A O 1
ATOM 1038 N N . PRO A 1 134 ? -15.868 -3.188 -20.101 1.00 50.66 134 PRO A N 1
ATOM 1039 C CA . PRO A 1 134 ? -15.571 -1.916 -19.469 1.00 50.66 134 PRO A CA 1
ATOM 1040 C C . PRO A 1 134 ? -16.732 -0.969 -19.798 1.00 50.66 134 PRO A C 1
ATOM 1042 O O . PRO A 1 134 ? -17.240 -1.008 -20.925 1.00 50.66 134 PRO A O 1
ATOM 1045 N N . PRO A 1 135 ? -17.241 -0.190 -18.827 1.00 47.88 135 PRO A N 1
ATOM 1046 C CA . PRO A 1 135 ? -18.157 0.882 -19.165 1.00 47.88 135 PRO A CA 1
ATOM 1047 C C . PRO A 1 135 ? -17.410 1.766 -20.159 1.00 47.88 135 PRO A C 1
ATOM 1049 O O . PRO A 1 135 ? -16.360 2.302 -19.817 1.00 47.88 135 PRO A O 1
ATOM 1052 N N . THR A 1 136 ? -17.909 1.844 -21.393 1.00 55.19 136 THR A N 1
ATOM 1053 C CA . THR A 1 136 ? -17.398 2.768 -22.406 1.00 55.19 136 THR A CA 1
ATOM 1054 C C . THR A 1 136 ? -17.296 4.137 -21.744 1.00 55.19 136 THR A C 1
ATOM 1056 O O . THR A 1 136 ? -18.342 4.648 -21.309 1.00 55.19 136 THR A O 1
ATOM 1059 N N . PRO A 1 137 ? -16.083 4.696 -21.569 1.00 45.41 137 PRO A N 1
ATOM 1060 C CA . PRO A 1 137 ? -15.948 6.024 -21.013 1.00 45.41 137 PRO A CA 1
ATOM 1061 C C . PRO A 1 137 ? -16.729 6.945 -21.942 1.00 45.41 137 PRO A C 1
ATOM 1063 O O . PRO A 1 137 ? -16.473 7.004 -23.142 1.00 45.41 137 PRO A O 1
ATOM 1066 N N . LYS A 1 138 ? -17.752 7.612 -21.403 1.00 48.91 138 LYS A N 1
ATOM 1067 C CA . LYS A 1 138 ? -18.328 8.755 -22.099 1.00 48.91 138 LYS A CA 1
ATOM 1068 C C . LYS A 1 138 ? -17.205 9.779 -22.113 1.00 48.91 138 LYS A C 1
ATOM 1070 O O . LYS A 1 138 ? -16.932 10.367 -21.071 1.00 48.91 138 LYS A O 1
ATOM 1075 N N . LEU A 1 139 ? -16.514 9.896 -23.243 1.00 42.44 139 LEU A N 1
ATOM 1076 C CA . LEU A 1 139 ? -15.635 11.017 -23.530 1.00 42.44 139 LEU A CA 1
ATOM 1077 C C . LEU A 1 139 ? -16.485 12.276 -23.363 1.00 42.44 139 LEU A C 1
ATOM 1079 O O . LEU A 1 139 ? -17.286 12.635 -24.223 1.00 42.44 139 LEU A O 1
ATOM 1083 N N . VAL A 1 140 ? -16.389 12.882 -22.183 1.00 43.53 140 VAL A N 1
ATOM 1084 C CA . VAL A 1 140 ? -16.786 14.265 -21.982 1.00 43.53 140 VAL A CA 1
ATOM 1085 C C . VAL A 1 140 ? -15.622 15.040 -22.562 1.00 43.53 140 VAL A C 1
ATOM 1087 O O . VAL A 1 140 ? -14.638 15.297 -21.877 1.00 43.53 140 VAL A O 1
ATOM 1090 N N . TYR A 1 141 ? -15.689 15.304 -23.863 1.00 51.75 141 TYR A N 1
ATOM 1091 C CA . TYR A 1 141 ? -14.899 16.381 -24.424 1.00 51.75 141 TYR A CA 1
ATOM 1092 C C . TYR A 1 141 ? -15.369 17.641 -23.699 1.00 51.75 141 TYR A C 1
ATOM 1094 O O . TYR A 1 141 ? -16.541 18.015 -23.793 1.00 51.75 141 TYR A O 1
ATOM 1102 N N . GLU A 1 142 ? -14.491 18.244 -22.901 1.00 42.19 142 GLU A N 1
ATOM 1103 C CA . GLU A 1 142 ? -14.647 19.641 -22.522 1.00 42.19 142 GLU A CA 1
ATOM 1104 C C . GLU A 1 142 ? -14.541 20.429 -23.829 1.00 42.19 142 GLU A C 1
ATOM 1106 O O . GLU A 1 142 ? -13.454 20.718 -24.316 1.00 42.19 142 GLU A O 1
ATOM 1111 N N . THR A 1 143 ? -15.685 20.674 -24.467 1.00 42.62 143 THR A N 1
ATOM 1112 C CA . THR A 1 143 ? -15.799 21.675 -25.524 1.00 42.62 143 THR A CA 1
ATOM 1113 C C . THR A 1 143 ? -15.345 22.994 -24.924 1.00 42.62 143 THR A C 1
ATOM 1115 O O . THR A 1 143 ? -16.065 23.575 -24.112 1.00 42.62 143 THR A O 1
ATOM 1118 N N . GLU A 1 144 ? -14.147 23.439 -25.300 1.00 38.03 144 GLU A N 1
ATOM 1119 C CA . GLU A 1 144 ? -13.718 24.813 -25.086 1.00 38.03 144 GLU A CA 1
ATOM 1120 C C . GLU A 1 144 ? -14.798 25.735 -25.662 1.00 38.03 144 GLU A C 1
ATOM 1122 O O . GLU A 1 144 ? -15.147 25.673 -26.844 1.00 38.03 144 GLU A O 1
ATOM 1127 N N . GLU A 1 145 ? -15.401 26.540 -24.790 1.00 36.34 145 GLU A N 1
ATOM 1128 C CA . GLU A 1 145 ? -16.444 27.486 -25.154 1.00 36.34 145 GLU A CA 1
ATOM 1129 C C . GLU A 1 145 ? -15.858 28.563 -26.079 1.00 36.34 145 GLU A C 1
ATOM 1131 O O . GLU A 1 145 ? -15.262 29.546 -25.639 1.00 36.34 145 GLU A O 1
ATOM 1136 N N . THR A 1 146 ? -16.058 28.413 -27.388 1.00 43.75 146 THR A N 1
ATOM 1137 C CA . THR A 1 146 ? -15.950 29.538 -28.321 1.00 43.75 146 THR A CA 1
ATOM 1138 C C . THR A 1 146 ? -17.066 30.550 -28.025 1.00 43.75 146 THR A C 1
ATOM 1140 O O . THR A 1 146 ? -18.234 30.151 -27.934 1.00 43.75 146 THR A O 1
ATOM 1143 N N . PRO A 1 147 ? -16.774 31.857 -27.903 1.00 42.41 147 PRO A N 1
ATOM 1144 C CA . PRO A 1 147 ? -17.779 32.849 -27.548 1.00 42.41 147 PRO A CA 1
ATOM 1145 C C . PRO A 1 147 ? -18.804 33.079 -28.670 1.00 42.41 147 PRO A C 1
ATOM 1147 O O . PRO A 1 147 ? -18.490 33.559 -29.754 1.00 42.41 147 PRO A O 1
ATOM 1150 N N . SER A 1 148 ? -20.055 32.761 -28.333 1.00 40.28 148 SER A N 1
ATOM 1151 C CA . SER A 1 148 ? -21.318 33.381 -28.757 1.00 40.28 148 SER A CA 1
ATOM 1152 C C . SER A 1 148 ? -21.417 33.961 -30.177 1.00 40.28 148 SER A C 1
ATOM 1154 O O . SER A 1 148 ? -21.080 35.121 -30.420 1.00 40.28 148 SER A O 1
ATOM 1156 N N . SER A 1 149 ? -22.126 33.242 -31.048 1.00 37.69 149 SER A N 1
ATOM 1157 C CA . SER A 1 149 ? -23.035 33.884 -32.002 1.00 37.69 149 SER A CA 1
ATOM 1158 C C . SER A 1 149 ? -24.442 33.292 -31.872 1.00 37.69 149 SER A C 1
ATOM 1160 O O . SER A 1 149 ? -24.640 32.095 -31.681 1.00 37.69 149 SER A O 1
ATOM 1162 N N . GLN A 1 150 ? -25.413 34.199 -31.846 1.00 44.88 150 GLN A N 1
ATOM 1163 C CA . GLN A 1 150 ? -26.827 33.980 -31.574 1.00 44.88 150 GLN A CA 1
ATOM 1164 C C . GLN A 1 150 ? -27.492 33.140 -32.672 1.00 44.88 150 GLN A C 1
ATOM 1166 O O . GLN A 1 150 ? -27.359 33.446 -33.853 1.00 44.88 150 GLN A O 1
ATOM 1171 N N . GLY A 1 151 ? -28.289 32.143 -32.281 1.00 35.72 151 GLY A N 1
ATOM 1172 C CA . GLY A 1 151 ? -29.053 31.322 -33.219 1.00 35.72 151 GLY A CA 1
ATOM 1173 C C . GLY A 1 151 ? -30.254 30.656 -32.558 1.00 35.72 151 GLY A C 1
ATOM 1174 O O . GLY A 1 151 ? -30.121 29.764 -31.734 1.00 35.72 151 GLY A O 1
ATOM 1175 N N . ILE A 1 152 ? -31.432 31.149 -32.907 1.00 37.94 152 ILE A N 1
ATOM 1176 C CA . ILE A 1 152 ? -32.761 30.843 -32.378 1.00 37.94 152 ILE A CA 1
ATOM 1177 C C . ILE A 1 152 ? -33.243 29.424 -32.749 1.00 37.94 152 ILE A C 1
ATOM 1179 O O . ILE A 1 152 ? -33.266 29.076 -33.922 1.00 37.94 152 ILE A O 1
ATOM 1183 N N . GLY A 1 153 ? -33.820 28.711 -31.773 1.00 34.66 153 GLY A N 1
ATOM 1184 C CA . GLY A 1 153 ? -35.170 28.148 -31.926 1.00 34.66 153 GLY A CA 1
ATOM 1185 C C . GLY A 1 153 ? -35.358 26.632 -32.096 1.00 34.66 153 GLY A C 1
ATOM 1186 O O . GLY A 1 153 ? -34.867 26.044 -33.046 1.00 34.66 153 GLY A O 1
ATOM 1187 N N . HIS A 1 154 ? -36.298 26.110 -31.281 1.00 33.50 154 HIS A N 1
ATOM 1188 C CA . HIS A 1 154 ? -37.241 25.007 -31.583 1.00 33.50 154 HIS A CA 1
ATOM 1189 C C . HIS A 1 154 ? -36.650 23.577 -31.680 1.00 33.50 154 HIS A C 1
ATOM 1191 O O . HIS A 1 154 ? -35.547 23.386 -32.149 1.00 33.50 154 HIS A O 1
ATOM 1197 N N . CYS A 1 155 ? -37.309 22.469 -31.320 1.00 29.31 155 CYS A N 1
ATOM 1198 C CA . CYS A 1 155 ? -38.586 22.128 -30.682 1.00 29.31 155 CYS A CA 1
ATOM 1199 C C . CYS A 1 155 ? -38.581 20.586 -30.508 1.00 29.31 155 CYS A C 1
ATOM 1201 O O . CYS A 1 155 ? -38.169 19.930 -31.456 1.00 29.31 155 CYS A O 1
ATOM 1203 N N . ARG A 1 156 ? -39.192 20.036 -29.433 1.00 32.72 156 ARG A N 1
ATOM 1204 C CA . ARG A 1 156 ? -39.861 18.696 -29.386 1.00 32.72 156 ARG A CA 1
ATOM 1205 C C . ARG A 1 156 ? -38.953 17.445 -29.629 1.00 32.72 156 ARG A C 1
ATOM 1207 O O . ARG A 1 156 ? -37.903 17.544 -30.220 1.00 32.72 156 ARG A O 1
ATOM 1214 N N . SER A 1 157 ? -39.228 16.191 -29.255 1.00 31.80 157 SER A N 1
ATOM 1215 C CA . SER A 1 157 ? -40.311 15.468 -28.574 1.00 31.80 157 SER A CA 1
ATOM 1216 C C . SER A 1 157 ? -40.042 13.954 -28.763 1.00 31.80 157 SER A C 1
ATOM 1218 O O . SER A 1 157 ? -39.822 13.551 -29.894 1.00 31.80 157 SER A O 1
ATOM 1220 N N . ILE A 1 158 ? -40.201 13.145 -27.702 1.00 30.98 158 ILE A N 1
ATOM 1221 C CA . ILE A 1 158 ? -40.864 11.809 -27.690 1.00 30.98 158 ILE A CA 1
ATOM 1222 C C . ILE A 1 158 ? -40.188 10.559 -28.333 1.00 30.98 158 ILE A C 1
ATOM 1224 O O . ILE A 1 158 ? -39.931 10.528 -29.527 1.00 30.98 158 ILE A O 1
ATOM 1228 N N . CYS A 1 159 ? -40.132 9.491 -27.500 1.00 28.84 159 CYS A N 1
ATOM 1229 C CA . CYS A 1 159 ? -40.158 8.020 -27.755 1.00 28.84 159 CYS A CA 1
ATOM 1230 C C . CYS A 1 159 ? -39.032 7.390 -28.609 1.00 28.84 159 CYS A C 1
ATOM 1232 O O . CYS A 1 159 ? -38.405 8.064 -29.402 1.00 28.84 159 CYS A O 1
ATOM 1234 N N . SER A 1 160 ? -38.657 6.105 -28.531 1.00 31.28 160 SER A N 1
ATOM 1235 C CA . SER A 1 160 ? -39.215 4.836 -27.998 1.00 31.28 160 SER A CA 1
ATOM 1236 C C . SER A 1 160 ? -38.071 3.791 -28.074 1.00 31.28 160 SER A C 1
ATOM 1238 O O . SER A 1 160 ? -37.237 3.898 -28.963 1.00 31.28 160 SER A O 1
ATOM 1240 N N . ASN A 1 161 ? -37.842 2.927 -27.079 1.00 31.58 161 ASN A N 1
ATOM 1241 C CA . ASN A 1 161 ? -38.269 1.513 -26.970 1.00 31.58 161 ASN A CA 1
ATOM 1242 C C . ASN A 1 161 ? -38.001 0.556 -28.161 1.00 31.58 161 ASN A C 1
ATOM 1244 O O . ASN A 1 161 ? -38.234 0.913 -29.309 1.00 31.58 161 ASN A O 1
ATOM 1248 N N . VAL A 1 162 ? -37.718 -0.708 -27.780 1.00 31.06 162 VAL A N 1
ATOM 1249 C CA . VAL A 1 162 ? -37.734 -2.005 -28.516 1.00 31.06 162 VAL A CA 1
ATOM 1250 C C . VAL A 1 162 ? -36.348 -2.486 -29.007 1.00 31.06 162 VAL A C 1
ATOM 1252 O O . VAL A 1 162 ? -35.723 -1.820 -29.817 1.00 31.06 162 VAL A O 1
ATOM 1255 N N . GLU A 1 163 ? -35.670 -3.479 -28.407 1.00 33.09 163 GLU A N 1
ATOM 1256 C CA . GLU A 1 163 ? -35.889 -4.944 -28.241 1.00 33.09 163 GLU A CA 1
ATOM 1257 C C . GLU A 1 163 ? -35.521 -5.854 -29.449 1.00 33.09 163 GLU A C 1
ATOM 1259 O O . GLU A 1 163 ? -36.037 -5.683 -30.543 1.00 33.09 163 GLU A O 1
ATOM 1264 N N . TYR A 1 164 ? -34.677 -6.865 -29.150 1.00 32.53 164 TYR A N 1
ATOM 1265 C CA . TYR A 1 164 ? -34.450 -8.198 -29.770 1.00 32.53 164 TYR A CA 1
ATOM 1266 C C . TYR A 1 164 ? -34.066 -8.365 -31.264 1.00 32.53 164 TYR A C 1
ATOM 1268 O O . TYR A 1 164 ? -34.830 -8.006 -32.144 1.00 32.53 164 TYR A O 1
ATOM 1276 N N . PHE A 1 165 ? -32.983 -9.119 -31.558 1.00 26.61 165 PHE A N 1
ATOM 1277 C CA . PHE A 1 165 ? -33.047 -10.530 -32.024 1.00 26.61 165 PHE A CA 1
ATOM 1278 C C . PHE A 1 165 ? -31.662 -1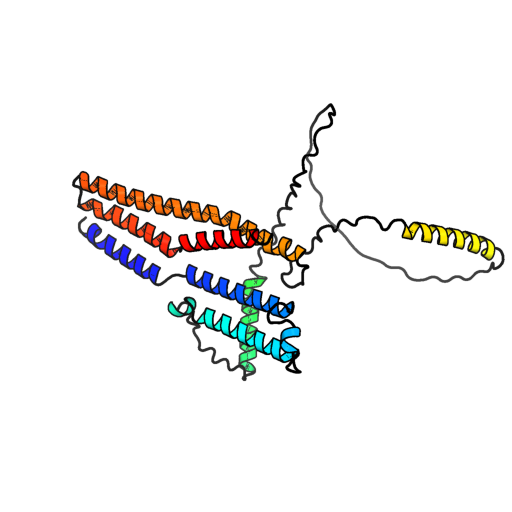1.193 -32.248 1.00 26.61 165 PHE A C 1
ATOM 1280 O O . PHE A 1 165 ? -30.619 -10.550 -32.290 1.00 26.61 165 PHE A O 1
ATOM 1287 N N . PHE A 1 166 ? -31.706 -12.523 -32.332 1.00 29.39 166 PHE A N 1
ATOM 1288 C CA . PHE A 1 166 ? -30.682 -13.560 -32.159 1.00 29.39 166 PHE A CA 1
ATOM 1289 C C . PHE A 1 166 ? -30.160 -14.124 -33.515 1.00 29.39 166 PHE A C 1
ATOM 1291 O O . PHE A 1 166 ? -30.926 -14.209 -34.468 1.00 29.39 166 PHE A O 1
ATOM 1298 N N . THR A 1 167 ? -28.938 -14.689 -33.517 1.00 30.08 167 THR A N 1
ATOM 1299 C CA . THR A 1 167 ? -28.425 -15.854 -34.314 1.00 30.08 167 THR A CA 1
ATOM 1300 C C . THR A 1 167 ? -28.171 -15.847 -35.842 1.00 30.08 167 THR A C 1
ATOM 1302 O O . THR A 1 167 ? -29.066 -15.625 -36.644 1.00 30.08 167 THR A O 1
ATOM 1305 N N . CYS A 1 168 ? -26.991 -16.418 -36.169 1.00 25.70 168 CYS A N 1
ATOM 1306 C CA . CYS A 1 168 ? -26.712 -17.575 -37.064 1.00 25.70 168 CYS A CA 1
ATOM 1307 C C . CYS A 1 168 ? -26.028 -17.397 -38.443 1.00 25.70 168 CYS A C 1
ATOM 1309 O O . CYS A 1 168 ? -26.567 -16.758 -39.334 1.00 25.70 168 CYS A O 1
ATOM 1311 N N . CYS A 1 169 ? -24.948 -18.197 -38.604 1.00 25.98 169 CYS A N 1
ATOM 1312 C CA . CYS A 1 169 ? -24.330 -18.769 -39.825 1.00 25.98 169 CYS A CA 1
ATOM 1313 C C . CYS A 1 169 ? -23.670 -17.788 -40.821 1.00 25.98 169 CYS A C 1
ATOM 1315 O O . CYS A 1 169 ? -24.174 -16.707 -41.053 1.00 25.98 169 CYS A O 1
ATOM 1317 N N . GLY A 1 170 ? -22.551 -18.061 -41.500 1.00 27.06 170 GLY A N 1
ATOM 1318 C CA . GLY A 1 170 ? -21.748 -19.266 -41.712 1.00 27.06 170 GLY A CA 1
ATOM 1319 C C . GLY A 1 170 ? -21.149 -19.230 -43.137 1.00 27.06 170 GLY A C 1
ATOM 1320 O O . GLY A 1 170 ? -21.846 -18.850 -44.064 1.00 27.06 170 GLY A O 1
ATOM 1321 N N . VAL A 1 171 ? -19.899 -19.694 -43.287 1.00 31.80 171 VAL A N 1
ATOM 1322 C CA . VAL A 1 171 ? -19.318 -20.367 -44.480 1.00 31.80 171 VAL A CA 1
ATOM 1323 C C . VAL A 1 171 ? -18.970 -19.545 -45.758 1.00 31.80 171 VAL A C 1
ATOM 1325 O O . VAL A 1 171 ? -19.797 -18.896 -46.382 1.00 31.80 171 VAL A O 1
ATOM 1328 N N . LEU A 1 172 ? -17.687 -19.680 -46.143 1.00 35.03 172 LEU A N 1
ATOM 1329 C CA . LEU A 1 172 ? -16.941 -19.322 -47.380 1.00 35.03 172 LEU A CA 1
ATOM 1330 C C . LEU A 1 172 ? -17.583 -19.844 -48.700 1.00 35.03 172 LEU A C 1
ATOM 1332 O O . LEU A 1 172 ? -18.341 -20.809 -48.616 1.00 35.03 172 LEU A O 1
ATOM 1336 N N . PRO A 1 173 ? -17.250 -19.343 -49.926 1.00 48.97 173 PRO A N 1
ATOM 1337 C CA . PRO A 1 173 ? -16.030 -19.785 -50.649 1.00 48.97 173 PRO A CA 1
ATOM 1338 C C . PRO A 1 173 ? -15.380 -18.816 -51.678 1.00 48.97 173 PRO A C 1
ATOM 1340 O O . PRO A 1 173 ? -15.941 -17.814 -52.107 1.00 48.97 173 PRO A O 1
ATOM 1343 N N . ARG A 1 174 ? -14.150 -19.195 -52.079 1.00 43.97 174 ARG A N 1
ATOM 1344 C CA . ARG A 1 174 ? -13.311 -18.675 -53.187 1.00 43.97 174 ARG A CA 1
ATOM 1345 C C . ARG A 1 174 ? -13.976 -18.825 -54.570 1.00 43.97 174 ARG A C 1
ATOM 1347 O O . ARG A 1 174 ? -14.838 -19.688 -54.724 1.00 43.97 174 ARG A O 1
ATOM 1354 N N . PRO A 1 175 ? -13.409 -18.184 -55.612 1.00 40.03 175 PRO A N 1
ATOM 1355 C CA . PRO A 1 175 ? -13.160 -18.944 -56.842 1.00 40.03 175 PRO A CA 1
ATOM 1356 C C . PRO A 1 175 ? -11.834 -18.645 -57.567 1.00 40.03 175 PRO A C 1
ATOM 1358 O O . PRO A 1 175 ? -11.179 -17.623 -57.386 1.00 40.03 175 PRO A O 1
ATOM 1361 N N . SER A 1 176 ? -11.481 -19.607 -58.418 1.00 35.50 176 SER A N 1
ATOM 1362 C CA . SER A 1 176 ? -10.318 -19.715 -59.296 1.00 35.50 176 SER A CA 1
ATOM 1363 C C . SER A 1 176 ? -10.687 -19.565 -60.781 1.00 35.50 176 SER A C 1
ATOM 1365 O O . SER A 1 176 ? -11.698 -20.106 -61.213 1.00 35.50 176 SER A O 1
ATOM 1367 N N . SER A 1 177 ? -9.794 -18.907 -61.532 1.00 39.25 177 SER A N 1
ATOM 1368 C CA . SER A 1 177 ? -9.395 -19.115 -62.943 1.00 39.25 177 SER A CA 1
ATOM 1369 C C . SER A 1 177 ? -10.442 -19.394 -64.038 1.00 39.25 177 SER A C 1
ATOM 1371 O O . SER A 1 177 ? -11.062 -20.454 -64.047 1.00 39.25 177 SER A O 1
ATOM 1373 N N . CYS A 1 178 ? -10.431 -18.574 -65.099 1.00 31.33 178 CYS A N 1
ATOM 1374 C CA . CYS A 1 178 ? -10.616 -19.036 -66.482 1.00 31.33 178 CYS A CA 1
ATOM 1375 C C . CYS A 1 178 ? -9.922 -18.102 -67.489 1.00 31.33 178 CYS A C 1
ATOM 1377 O O . CYS A 1 178 ? -9.970 -16.881 -67.376 1.00 31.33 178 CYS A O 1
ATOM 1379 N N . PHE A 1 179 ? -9.270 -18.725 -68.470 1.00 35.81 179 PHE A N 1
ATOM 1380 C CA . PHE A 1 179 ? -8.449 -18.149 -69.532 1.00 35.81 179 PHE A CA 1
ATOM 1381 C C . PHE A 1 179 ? -9.206 -18.324 -70.860 1.00 35.81 179 PHE A C 1
ATOM 1383 O O . PHE A 1 179 ? -9.584 -19.447 -71.188 1.00 35.81 179 PHE A O 1
ATOM 1390 N N . CYS A 1 180 ? -9.420 -17.259 -71.637 1.00 32.47 180 CYS A N 1
ATOM 1391 C CA . CYS A 1 180 ? -9.885 -17.331 -73.029 1.00 32.47 180 CYS A CA 1
ATOM 1392 C C . CYS A 1 180 ? -9.216 -16.224 -73.856 1.00 32.47 180 CYS A C 1
ATOM 1394 O O . CYS A 1 180 ? -9.147 -15.070 -73.443 1.00 32.47 180 CYS A O 1
ATOM 1396 N N . ARG A 1 181 ? -8.692 -16.610 -75.022 1.00 41.03 181 ARG A N 1
ATOM 1397 C CA . ARG A 1 181 ? -7.833 -15.827 -75.919 1.00 41.03 181 ARG A CA 1
ATOM 1398 C C . ARG A 1 181 ? -8.613 -15.551 -77.209 1.00 41.03 181 ARG A C 1
ATOM 1400 O O . ARG A 1 181 ? -8.963 -16.516 -77.877 1.00 41.03 181 ARG A O 1
ATOM 1407 N N . LEU A 1 182 ? -8.856 -14.288 -77.583 1.00 35.31 182 LEU A N 1
ATOM 1408 C CA . LEU A 1 182 ? -9.409 -13.913 -78.900 1.00 35.31 182 LEU A CA 1
ATOM 1409 C C . LEU A 1 182 ? -8.871 -12.546 -79.406 1.00 35.31 182 LEU A C 1
ATOM 1411 O O . LEU A 1 182 ? -8.384 -11.750 -78.604 1.00 35.31 182 LEU A O 1
ATOM 1415 N N . PRO A 1 183 ? -8.888 -12.307 -80.736 1.00 45.19 183 PRO A N 1
ATOM 1416 C CA . PRO A 1 183 ? -7.990 -11.406 -81.465 1.00 45.19 183 PRO A CA 1
ATOM 1417 C C . PRO A 1 183 ? -8.587 -10.009 -81.721 1.00 45.19 183 PRO A C 1
ATOM 1419 O O . PRO A 1 183 ? -9.790 -9.870 -81.920 1.00 45.19 183 PRO A O 1
ATOM 1422 N N . GLY A 1 184 ? -7.744 -8.969 -81.806 1.00 43.03 184 GLY A N 1
ATOM 1423 C CA . GLY A 1 184 ? -8.222 -7.620 -82.154 1.00 43.03 184 GLY A CA 1
ATOM 1424 C C . GLY A 1 184 ? -7.205 -6.484 -82.002 1.00 43.03 184 GLY A C 1
ATOM 1425 O O . GLY A 1 184 ? -7.492 -5.480 -81.362 1.00 43.03 184 GLY A O 1
ATOM 1426 N N . VAL A 1 185 ? -6.011 -6.614 -82.585 1.00 51.69 185 VAL A N 1
ATOM 1427 C CA . VAL A 1 185 ? -4.844 -5.752 -82.280 1.00 51.69 185 VAL A CA 1
ATOM 1428 C C . VAL A 1 185 ? -4.889 -4.332 -82.884 1.00 51.69 185 VAL A C 1
ATOM 1430 O O . VAL A 1 185 ? -4.008 -3.540 -82.603 1.00 51.69 185 VAL A O 1
ATOM 1433 N N . LYS A 1 186 ? -5.912 -3.922 -83.648 1.00 49.81 186 LYS A N 1
ATOM 1434 C CA . LYS A 1 186 ? -5.932 -2.554 -84.238 1.00 49.81 186 LYS A CA 1
ATOM 1435 C C . LYS A 1 186 ? -7.063 -1.630 -83.784 1.00 49.81 186 LYS A C 1
ATOM 1437 O O . LYS A 1 186 ? -7.051 -0.452 -84.114 1.00 49.81 186 LYS A O 1
ATOM 1442 N N . ARG A 1 187 ? -8.004 -2.127 -82.974 1.00 47.62 187 ARG A N 1
ATOM 1443 C CA . ARG A 1 187 ? -8.941 -1.283 -82.199 1.00 47.62 187 ARG A CA 1
ATOM 1444 C C . ARG A 1 187 ? -8.510 -1.120 -80.740 1.00 47.62 187 ARG A C 1
ATOM 1446 O O . ARG A 1 187 ? -8.992 -0.212 -80.072 1.00 47.62 187 ARG A O 1
ATOM 1453 N N . ALA A 1 188 ? -7.581 -1.965 -80.289 1.00 46.94 188 ALA A N 1
ATOM 1454 C CA . ALA A 1 188 ? -7.024 -1.929 -78.948 1.00 46.94 188 ALA A CA 1
ATOM 1455 C C . ALA A 1 188 ? -6.128 -0.705 -78.711 1.00 46.94 188 ALA A C 1
ATOM 1457 O O . ALA A 1 188 ? -6.141 -0.182 -77.614 1.00 46.94 188 ALA A O 1
ATOM 1458 N N . GLU A 1 189 ? -5.408 -0.173 -79.703 1.00 50.16 189 GLU A N 1
ATOM 1459 C CA . GLU A 1 189 ? -4.488 0.954 -79.449 1.00 50.16 189 GLU A CA 1
ATOM 1460 C C . GLU A 1 189 ? -5.218 2.268 -79.121 1.00 50.16 189 GLU A C 1
ATOM 1462 O O . GLU A 1 189 ? -4.790 2.999 -78.233 1.00 50.16 189 GLU A O 1
ATOM 1467 N N . GLN A 1 190 ? -6.380 2.536 -79.732 1.00 58.16 190 GLN A N 1
ATOM 1468 C CA . GLN A 1 190 ? -7.192 3.712 -79.381 1.00 58.16 190 GLN A CA 1
ATOM 1469 C C . GLN A 1 190 ? -7.968 3.538 -78.068 1.00 58.16 190 GLN A C 1
ATOM 1471 O O . GLN A 1 190 ? -8.164 4.516 -77.346 1.00 58.16 190 GLN A O 1
ATOM 1476 N N . SER A 1 191 ? -8.389 2.315 -77.725 1.00 57.69 191 SER A N 1
ATOM 1477 C CA . SER A 1 191 ? -8.997 2.051 -76.416 1.00 57.69 191 SER A CA 1
ATOM 1478 C C . SER A 1 191 ? -7.960 1.994 -75.297 1.00 57.69 191 SER A C 1
ATOM 1480 O O . SER A 1 191 ? -8.283 2.371 -74.182 1.00 57.69 191 SER A O 1
ATOM 1482 N N . VAL A 1 192 ? -6.725 1.565 -75.578 1.00 59.75 192 VAL A N 1
ATOM 1483 C CA . VAL A 1 192 ? -5.613 1.539 -74.617 1.00 59.75 192 VAL A CA 1
ATOM 1484 C C . VAL A 1 192 ? -5.061 2.941 -74.397 1.00 59.75 192 VAL A C 1
ATOM 1486 O O . VAL A 1 192 ? -4.760 3.258 -73.261 1.00 59.75 192 VAL A O 1
ATOM 1489 N N . ALA A 1 193 ? -5.018 3.816 -75.407 1.00 66.38 193 ALA A N 1
ATOM 1490 C CA . ALA A 1 193 ? -4.663 5.222 -75.196 1.00 66.38 193 ALA A CA 1
ATOM 1491 C C . ALA A 1 193 ? -5.698 5.951 -74.317 1.00 66.38 193 ALA A C 1
ATOM 1493 O O . ALA A 1 193 ? -5.322 6.605 -73.352 1.00 66.38 193 ALA A O 1
ATOM 1494 N N . LYS A 1 194 ? -7.003 5.757 -74.573 1.00 73.81 194 LYS A N 1
ATOM 1495 C CA . LYS A 1 194 ? -8.066 6.307 -73.709 1.00 73.81 194 LYS A CA 1
ATOM 1496 C C . LYS A 1 194 ? -8.131 5.649 -72.329 1.00 73.81 194 LYS A C 1
ATOM 1498 O O . LYS A 1 194 ? -8.455 6.320 -71.357 1.00 73.81 194 LYS A O 1
ATOM 1503 N N . ALA A 1 195 ? -7.839 4.353 -72.224 1.00 71.75 195 ALA A N 1
ATOM 1504 C CA . ALA A 1 195 ? -7.745 3.677 -70.933 1.00 71.75 195 ALA A CA 1
ATOM 1505 C C . ALA A 1 195 ? -6.493 4.110 -70.165 1.00 71.75 195 ALA A C 1
ATOM 1507 O O . ALA A 1 195 ? -6.567 4.249 -68.957 1.00 71.75 195 ALA A O 1
ATOM 1508 N N . ALA A 1 196 ? -5.374 4.371 -70.841 1.00 73.56 196 ALA A N 1
ATOM 1509 C CA . ALA A 1 196 ? -4.154 4.871 -70.221 1.00 73.56 196 ALA A CA 1
ATOM 1510 C C . ALA A 1 196 ? -4.335 6.303 -69.719 1.00 73.56 196 ALA A C 1
ATOM 1512 O O . ALA A 1 196 ? -3.901 6.585 -68.615 1.00 73.56 196 ALA A O 1
ATOM 1513 N N . GLU A 1 197 ? -5.018 7.172 -70.468 1.00 81.19 197 GLU A N 1
ATOM 1514 C CA . GLU A 1 197 ? -5.353 8.530 -70.018 1.00 81.19 197 GLU A CA 1
ATOM 1515 C C . GLU A 1 197 ? -6.318 8.492 -68.824 1.00 81.19 197 GLU A C 1
ATOM 1517 O O . GLU A 1 197 ? -6.060 9.141 -67.817 1.00 81.19 197 GLU A O 1
ATOM 1522 N N . LYS A 1 198 ? -7.337 7.618 -68.859 1.00 84.25 198 LYS A N 1
ATOM 1523 C CA . LYS A 1 198 ? -8.231 7.397 -67.713 1.00 84.25 198 LYS A CA 1
ATOM 1524 C C . LYS A 1 198 ? -7.498 6.835 -66.486 1.00 84.25 198 LYS A C 1
ATOM 1526 O O . LYS A 1 198 ? -7.774 7.266 -65.378 1.00 84.25 198 LYS A O 1
ATOM 1531 N N . VAL A 1 199 ? -6.564 5.900 -66.675 1.00 81.12 199 VAL A N 1
ATOM 1532 C CA . VAL A 1 199 ? -5.742 5.334 -65.590 1.00 81.12 199 VAL A CA 1
ATOM 1533 C C . VAL A 1 199 ? -4.750 6.366 -65.058 1.00 81.12 199 VAL A C 1
ATOM 1535 O O . VAL A 1 199 ? -4.485 6.377 -63.864 1.00 81.12 199 VAL A O 1
ATOM 1538 N N . LEU A 1 200 ? -4.215 7.249 -65.906 1.00 83.12 200 LEU A N 1
ATOM 1539 C CA . LEU A 1 200 ? -3.343 8.336 -65.461 1.00 83.12 200 LEU A CA 1
ATOM 1540 C C . LEU A 1 200 ? -4.122 9.395 -64.678 1.00 83.12 200 LEU A C 1
ATOM 1542 O O . LEU A 1 200 ? -3.573 9.973 -63.750 1.00 83.12 200 LEU A O 1
ATOM 1546 N N . GLU A 1 201 ? -5.378 9.648 -65.045 1.00 81.94 201 GLU A N 1
ATOM 1547 C CA . GLU A 1 201 ? -6.250 10.599 -64.356 1.00 81.94 201 GLU A CA 1
ATOM 1548 C C . GLU A 1 201 ? -6.785 10.021 -63.035 1.00 81.94 201 GLU A C 1
ATOM 1550 O O . GLU A 1 201 ? -6.719 10.714 -62.028 1.00 81.94 201 GLU A O 1
ATOM 1555 N N . GLU A 1 202 ? -7.146 8.728 -62.986 1.00 76.94 202 GLU A N 1
ATOM 1556 C CA . GLU A 1 202 ? -7.397 7.991 -61.729 1.00 76.94 202 GLU A CA 1
ATOM 1557 C C . GLU A 1 202 ? -6.148 7.952 -60.836 1.00 76.94 202 GLU A C 1
ATOM 1559 O O . GLU A 1 202 ? -6.250 8.145 -59.628 1.00 76.94 202 GLU A O 1
ATOM 1564 N N . ALA A 1 203 ? -4.957 7.753 -61.410 1.00 75.19 203 ALA A N 1
ATOM 1565 C CA . ALA A 1 203 ? -3.707 7.799 -60.656 1.00 75.19 203 ALA A CA 1
ATOM 1566 C C . ALA A 1 203 ? -3.369 9.214 -60.173 1.00 75.19 203 ALA A C 1
ATOM 1568 O O . ALA A 1 203 ? -2.698 9.348 -59.161 1.00 75.19 203 ALA A O 1
ATOM 1569 N N . ARG A 1 204 ? -3.816 10.266 -60.867 1.00 71.38 204 ARG A N 1
ATOM 1570 C CA . ARG A 1 204 ? -3.586 11.656 -60.456 1.00 71.38 204 ARG A CA 1
ATOM 1571 C C . ARG A 1 204 ? -4.529 12.076 -59.332 1.00 71.38 204 ARG A C 1
ATOM 1573 O O . ARG A 1 204 ? -4.078 12.753 -58.423 1.00 71.38 204 ARG A O 1
ATOM 1580 N N . THR A 1 205 ? -5.784 11.626 -59.352 1.00 68.44 205 THR A N 1
ATOM 1581 C CA . THR A 1 205 ? -6.717 11.829 -58.230 1.00 68.44 205 THR A CA 1
ATOM 1582 C C . THR A 1 205 ? -6.400 10.938 -57.029 1.00 68.44 205 THR A C 1
ATOM 1584 O O . THR A 1 205 ? -6.733 11.301 -55.915 1.00 68.44 205 THR A O 1
ATOM 1587 N N . ALA A 1 206 ? -5.703 9.812 -57.216 1.00 62.25 206 ALA A N 1
ATOM 1588 C CA . ALA A 1 206 ? -5.293 8.934 -56.115 1.00 62.25 206 ALA A CA 1
ATOM 1589 C C . ALA A 1 206 ? -4.163 9.494 -55.226 1.00 62.25 206 ALA A C 1
ATOM 1591 O O . ALA A 1 206 ? -3.829 8.854 -54.239 1.00 62.25 206 ALA A O 1
ATOM 1592 N N . PHE A 1 207 ? -3.553 10.633 -55.574 1.00 60.72 207 PHE A N 1
ATOM 1593 C CA . PHE A 1 207 ? -2.502 11.271 -54.765 1.00 60.72 207 PHE A CA 1
ATOM 1594 C C . PHE A 1 207 ? -2.932 12.596 -54.119 1.00 60.72 207 PHE A C 1
ATOM 1596 O O . PHE A 1 207 ? -2.160 13.135 -53.333 1.00 60.72 207 PHE A O 1
ATOM 1603 N N . ASP A 1 208 ? -4.128 13.106 -54.431 1.00 56.72 208 ASP A N 1
ATOM 1604 C CA . ASP A 1 208 ? -4.647 14.371 -53.883 1.00 56.72 208 ASP A CA 1
ATOM 1605 C C . ASP A 1 208 ? -5.750 14.152 -52.812 1.00 56.72 208 ASP A C 1
ATOM 1607 O O . ASP A 1 208 ? -6.333 15.127 -52.348 1.00 56.72 208 ASP A O 1
ATOM 1611 N N . ASP A 1 209 ? -6.006 12.901 -52.393 1.00 55.25 209 ASP A N 1
ATOM 1612 C CA . ASP A 1 209 ? -7.010 12.525 -51.370 1.00 55.25 209 ASP A CA 1
ATOM 1613 C C . ASP A 1 209 ? -6.393 11.914 -50.077 1.00 55.25 209 ASP A C 1
ATOM 1615 O O . ASP A 1 209 ? -7.127 11.436 -49.221 1.00 55.25 209 ASP A O 1
ATOM 1619 N N . ASP A 1 210 ? -5.064 11.944 -49.892 1.00 55.84 210 ASP A N 1
ATOM 1620 C CA . ASP A 1 210 ? -4.374 11.390 -48.698 1.00 55.84 210 ASP A CA 1
ATOM 1621 C C . ASP A 1 210 ? -3.938 12.477 -47.679 1.00 55.84 210 ASP A C 1
ATOM 1623 O O . ASP A 1 210 ? -2.989 12.286 -46.921 1.00 55.84 210 ASP A O 1
ATOM 1627 N N . ASP A 1 211 ? -4.634 13.618 -47.647 1.00 54.44 211 ASP A N 1
ATOM 1628 C CA . ASP A 1 211 ? -4.657 14.536 -46.488 1.00 54.44 211 ASP A CA 1
ATOM 1629 C C . ASP A 1 211 ? -5.976 14.354 -45.700 1.00 54.44 211 ASP A C 1
ATOM 1631 O O . ASP A 1 211 ? -6.484 15.277 -45.060 1.00 54.44 211 ASP A O 1
ATOM 1635 N N . ASP A 1 212 ? -6.564 13.153 -45.748 1.00 56.03 212 ASP A N 1
ATOM 1636 C CA . ASP A 1 212 ? -7.450 12.721 -44.676 1.00 56.03 212 ASP A CA 1
ATOM 1637 C C . ASP A 1 212 ? -6.562 12.563 -43.442 1.00 56.03 212 ASP A C 1
ATOM 1639 O O . ASP A 1 212 ? -5.813 11.592 -43.309 1.00 56.03 212 ASP A O 1
ATOM 1643 N N . ASP A 1 213 ? -6.634 13.557 -42.556 1.00 59.47 213 ASP A N 1
ATOM 1644 C CA . ASP A 1 213 ? -6.327 13.428 -41.141 1.00 59.47 213 ASP A CA 1
ATOM 1645 C C . ASP A 1 213 ? -7.043 12.160 -40.644 1.00 59.47 213 ASP A C 1
ATOM 1647 O O . ASP A 1 213 ? -8.188 12.208 -40.182 1.00 59.47 213 ASP A O 1
ATOM 1651 N N . GLU A 1 214 ? -6.406 10.993 -40.792 1.00 62.50 214 GLU A N 1
ATOM 1652 C CA . GLU A 1 214 ? -6.810 9.741 -40.169 1.00 62.50 214 GLU A CA 1
ATOM 1653 C C . GLU A 1 214 ? -6.517 9.947 -38.685 1.00 62.50 214 GLU A C 1
ATOM 1655 O O . GLU A 1 214 ? -5.507 9.511 -38.143 1.00 62.50 214 GLU A O 1
ATOM 1660 N N . GLU A 1 215 ? -7.381 10.766 -38.078 1.00 63.50 215 GLU A N 1
ATOM 1661 C CA . GLU A 1 215 ? -7.411 11.174 -36.693 1.00 63.50 215 GLU A CA 1
ATOM 1662 C C . GLU A 1 215 ? -7.329 9.875 -35.916 1.00 63.50 215 GLU A C 1
ATOM 1664 O O . GLU A 1 215 ? -8.283 9.091 -35.934 1.00 63.50 215 GLU A O 1
ATOM 1669 N N . ASP A 1 216 ? -6.128 9.618 -35.393 1.00 62.66 216 ASP A N 1
ATOM 1670 C CA . ASP A 1 216 ? -5.622 8.327 -34.948 1.00 62.66 216 ASP A CA 1
ATOM 1671 C C . ASP A 1 216 ? -6.616 7.760 -33.935 1.00 62.66 216 ASP A C 1
ATOM 1673 O O . ASP A 1 216 ? -6.594 8.084 -32.742 1.00 62.66 216 ASP A O 1
ATOM 1677 N N . LYS A 1 217 ? -7.621 7.025 -34.436 1.00 63.22 217 LYS A N 1
ATOM 1678 C CA . LYS A 1 217 ? -8.734 6.581 -33.603 1.00 63.22 217 LYS A CA 1
ATOM 1679 C C . LYS A 1 217 ? -8.080 5.691 -32.577 1.00 63.22 217 LYS A C 1
ATOM 1681 O O . LYS A 1 217 ? -7.472 4.706 -33.004 1.00 63.22 217 LYS A O 1
ATOM 1686 N N . PRO A 1 218 ? -8.194 6.013 -31.272 1.00 62.00 218 PRO A N 1
ATOM 1687 C CA . PRO A 1 218 ? -7.468 5.320 -30.226 1.00 62.00 218 PRO A CA 1
ATOM 1688 C C . PRO A 1 218 ? -7.705 3.845 -30.452 1.00 62.00 218 PRO A C 1
ATOM 1690 O O . PRO A 1 218 ? -8.847 3.379 -30.369 1.00 62.00 218 PRO A O 1
ATOM 1693 N N . SER A 1 219 ? -6.652 3.158 -30.908 1.00 64.94 219 SER A N 1
ATOM 1694 C CA . SER A 1 219 ? -6.812 1.785 -31.342 1.00 64.94 219 SER A CA 1
ATOM 1695 C C . SER A 1 219 ? -7.411 1.061 -30.148 1.00 64.94 219 SER A C 1
ATOM 1697 O O . SER A 1 219 ? -6.907 1.196 -29.034 1.00 64.94 219 SER A O 1
ATOM 1699 N N . ASP A 1 220 ? -8.519 0.345 -30.349 1.00 69.06 220 ASP A N 1
ATOM 1700 C CA . ASP A 1 220 ? -9.251 -0.393 -29.301 1.00 69.06 220 ASP A CA 1
ATOM 1701 C C . ASP A 1 220 ? -8.426 -1.624 -28.837 1.00 69.06 220 ASP A C 1
ATOM 1703 O O . ASP A 1 220 ? -8.916 -2.724 -28.560 1.00 69.06 220 ASP A O 1
ATOM 1707 N N . ARG A 1 221 ? -7.103 -1.456 -28.867 1.00 67.50 221 ARG A N 1
ATOM 1708 C CA . ARG A 1 221 ? -6.042 -2.395 -28.622 1.00 67.50 221 ARG A CA 1
ATOM 1709 C C . ARG A 1 221 ? -6.005 -2.596 -27.124 1.00 67.50 221 ARG A C 1
ATOM 1711 O O . ARG A 1 221 ? -5.563 -1.761 -26.346 1.00 67.50 221 ARG A O 1
ATOM 1718 N N . TYR A 1 222 ? -6.540 -3.740 -26.738 1.00 73.62 222 TYR A N 1
ATOM 1719 C CA . TYR A 1 222 ? -6.522 -4.215 -25.370 1.00 73.62 222 TYR A CA 1
ATOM 1720 C C . TYR A 1 222 ? -5.082 -4.212 -24.841 1.00 73.62 222 TYR A C 1
ATOM 1722 O O . TYR A 1 222 ? -4.208 -4.804 -25.477 1.00 73.62 222 TYR A O 1
ATOM 1730 N N . ASP A 1 223 ? -4.844 -3.582 -23.686 1.00 78.19 223 ASP A N 1
ATOM 1731 C CA . ASP A 1 223 ? -3.547 -3.662 -23.011 1.00 78.19 223 ASP A CA 1
ATOM 1732 C C . ASP A 1 223 ? -3.315 -5.114 -22.577 1.00 78.19 223 ASP A C 1
ATOM 1734 O O . ASP A 1 223 ? -3.936 -5.629 -21.642 1.00 78.19 223 ASP A O 1
ATOM 1738 N N . ASP A 1 224 ? -2.451 -5.802 -23.314 1.00 78.19 224 ASP A N 1
ATOM 1739 C CA . ASP A 1 224 ? -2.025 -7.167 -23.030 1.00 78.19 224 ASP A CA 1
ATOM 1740 C C . ASP A 1 224 ? -0.910 -7.215 -21.974 1.00 78.19 224 ASP A C 1
ATOM 1742 O O . ASP A 1 224 ? -0.431 -8.296 -21.639 1.00 78.19 224 ASP A O 1
ATOM 1746 N N . MET A 1 225 ? -0.516 -6.058 -21.427 1.00 71.50 225 MET A N 1
ATOM 1747 C CA . MET A 1 225 ? 0.559 -5.862 -20.453 1.00 71.50 225 MET A CA 1
ATOM 1748 C C . MET A 1 225 ? 1.950 -6.288 -20.950 1.00 71.50 225 MET A C 1
ATOM 1750 O O . MET A 1 225 ? 2.898 -6.329 -20.163 1.00 71.50 225 MET A O 1
ATOM 1754 N N . VAL A 1 226 ? 2.100 -6.606 -22.242 1.00 73.44 226 VAL A N 1
ATOM 1755 C CA . VAL A 1 226 ? 3.312 -7.230 -22.803 1.00 73.44 226 VAL A CA 1
ATOM 1756 C C . VAL A 1 226 ? 3.815 -6.502 -24.050 1.00 73.44 226 VAL A C 1
ATOM 1758 O O . VAL A 1 226 ? 5.031 -6.444 -24.265 1.00 73.44 226 VAL A O 1
ATOM 1761 N N . THR A 1 227 ? 2.915 -5.936 -24.850 1.00 77.56 227 THR A N 1
ATOM 1762 C CA . THR A 1 227 ? 3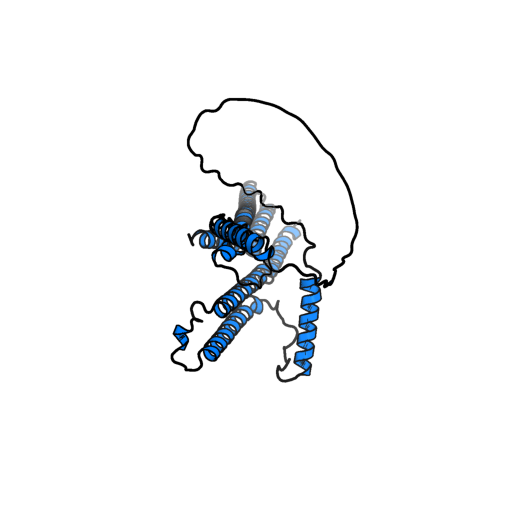.245 -5.163 -26.045 1.00 77.56 227 THR A CA 1
ATOM 1763 C C . THR A 1 227 ? 3.881 -3.826 -25.654 1.00 77.56 227 THR A C 1
ATOM 1765 O O . THR A 1 227 ? 3.520 -3.199 -24.655 1.00 77.56 227 THR A O 1
ATOM 1768 N N . SER A 1 228 ? 4.895 -3.412 -26.416 1.00 76.69 228 SER A N 1
ATOM 1769 C CA . SER A 1 228 ? 5.522 -2.097 -26.273 1.00 76.69 228 SER A CA 1
ATOM 1770 C C . SER A 1 228 ? 4.560 -1.012 -26.750 1.00 76.69 228 SER A C 1
ATOM 1772 O O . SER A 1 228 ? 4.085 -1.086 -27.883 1.00 76.69 228 SER A O 1
ATOM 1774 N N . PHE A 1 229 ? 4.316 -0.011 -25.911 1.00 79.81 229 PHE A N 1
ATOM 1775 C CA . PHE A 1 229 ? 3.525 1.171 -26.246 1.00 79.81 229 PHE A CA 1
ATOM 1776 C C . PHE A 1 229 ? 4.425 2.355 -26.594 1.00 79.81 229 PHE A C 1
ATOM 1778 O O . PHE A 1 229 ? 5.580 2.403 -26.156 1.00 79.81 229 PHE A O 1
ATOM 1785 N N . SER A 1 230 ? 3.884 3.306 -27.362 1.00 85.19 230 SER A N 1
ATOM 1786 C CA . SER A 1 230 ? 4.423 4.667 -27.384 1.00 85.19 230 SER A CA 1
ATOM 1787 C C . SER A 1 230 ? 4.356 5.263 -25.971 1.00 85.19 230 SER A C 1
ATOM 1789 O O . SER A 1 230 ? 3.677 4.734 -25.080 1.00 85.19 230 SER A O 1
ATOM 1791 N N . LEU A 1 231 ? 5.104 6.339 -25.728 1.00 81.00 231 LEU A N 1
ATOM 1792 C CA . LEU A 1 231 ? 5.106 6.974 -24.412 1.00 81.00 231 LEU A CA 1
ATOM 1793 C C . LEU A 1 231 ? 3.716 7.540 -24.085 1.00 81.00 231 LEU A C 1
ATOM 1795 O O . LEU A 1 231 ? 3.238 7.387 -22.962 1.00 81.00 231 LEU A O 1
ATOM 1799 N N . GLU A 1 232 ? 3.061 8.128 -25.081 1.00 83.19 232 GLU A N 1
ATOM 1800 C CA . GLU A 1 232 ? 1.728 8.718 -25.005 1.00 83.19 232 GLU A CA 1
ATOM 1801 C C . GLU A 1 232 ? 0.678 7.650 -24.668 1.00 83.19 232 GLU A C 1
ATOM 1803 O O . GLU A 1 232 ? -0.041 7.779 -23.673 1.00 83.19 232 GLU A O 1
ATOM 1808 N N . ASP A 1 233 ? 0.679 6.529 -25.401 1.00 84.94 233 ASP A N 1
ATOM 1809 C CA . ASP A 1 233 ? -0.220 5.401 -25.136 1.00 84.94 233 ASP A CA 1
ATOM 1810 C C . ASP A 1 233 ? 0.018 4.817 -23.738 1.00 84.94 233 ASP A C 1
ATOM 1812 O O . ASP A 1 233 ? -0.922 4.474 -23.021 1.00 84.94 233 ASP A O 1
ATOM 1816 N N . TYR A 1 234 ? 1.276 4.707 -23.303 1.00 83.38 234 TYR A N 1
ATOM 1817 C CA . TYR A 1 234 ? 1.584 4.202 -21.967 1.00 83.38 234 TYR A CA 1
ATOM 1818 C C . TYR A 1 234 ? 0.969 5.087 -20.872 1.00 83.38 234 TYR A C 1
ATOM 1820 O O . TYR A 1 234 ? 0.393 4.574 -19.902 1.00 83.38 234 TYR A O 1
ATOM 1828 N N . VAL A 1 235 ? 1.068 6.411 -21.027 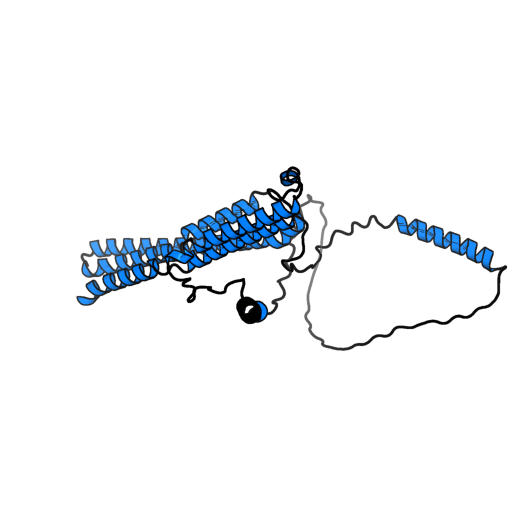1.00 84.94 235 VAL A N 1
ATOM 1829 C CA . VAL A 1 235 ? 0.488 7.367 -20.080 1.00 84.94 235 VAL A CA 1
ATOM 1830 C C . VAL A 1 235 ? -1.030 7.210 -20.024 1.00 84.94 235 VAL A C 1
ATOM 1832 O O . VAL A 1 235 ? -1.588 7.087 -18.929 1.00 84.94 235 VAL A O 1
ATOM 1835 N N . ASP A 1 236 ? -1.697 7.143 -21.172 1.00 85.00 236 ASP A N 1
ATOM 1836 C CA . ASP A 1 236 ? -3.156 7.061 -21.218 1.00 85.00 236 ASP A CA 1
ATOM 1837 C C . ASP A 1 236 ? -3.705 5.705 -20.760 1.00 85.00 236 ASP A C 1
ATOM 1839 O O . ASP A 1 236 ? -4.659 5.662 -19.976 1.00 85.00 236 ASP A O 1
ATOM 1843 N N . TYR A 1 237 ? -3.087 4.595 -21.172 1.00 84.12 237 TYR A N 1
ATOM 1844 C CA . TYR A 1 237 ? -3.605 3.254 -20.890 1.00 84.12 237 TYR A CA 1
ATOM 1845 C C . TYR A 1 237 ? -3.173 2.676 -19.539 1.00 84.12 237 TYR A C 1
ATOM 1847 O O . TYR A 1 237 ? -3.892 1.837 -18.993 1.00 84.12 237 TYR A O 1
ATOM 1855 N N . ARG A 1 238 ? -2.045 3.108 -18.956 1.00 86.00 238 ARG A N 1
ATOM 1856 C CA . ARG A 1 238 ? -1.543 2.551 -17.680 1.00 86.00 238 ARG A CA 1
ATOM 1857 C C . ARG A 1 238 ? -1.447 3.580 -16.572 1.00 86.00 238 ARG A C 1
ATOM 1859 O O . ARG A 1 238 ? -1.972 3.355 -15.480 1.00 86.00 238 ARG A O 1
ATOM 1866 N N . THR A 1 239 ? -0.816 4.715 -16.839 1.00 86.00 239 THR A N 1
ATOM 1867 C CA . THR A 1 239 ? -0.550 5.730 -15.811 1.00 86.00 239 THR A CA 1
ATOM 1868 C C . THR A 1 239 ? -1.845 6.402 -15.346 1.00 86.00 239 THR A C 1
ATOM 1870 O O . THR A 1 239 ? -2.135 6.461 -14.148 1.00 86.00 239 THR A O 1
ATOM 1873 N N . ARG A 1 240 ? -2.688 6.828 -16.290 1.00 88.06 240 ARG A N 1
ATOM 1874 C CA . ARG A 1 240 ? -3.961 7.514 -16.032 1.00 88.06 240 ARG A CA 1
ATOM 1875 C C . ARG A 1 240 ? -4.981 6.683 -15.243 1.00 88.06 240 ARG A C 1
ATOM 1877 O O . ARG A 1 240 ? -5.530 7.209 -14.270 1.00 88.06 240 ARG A O 1
ATOM 1884 N N . PRO A 1 241 ? -5.241 5.395 -15.551 1.00 88.19 241 PRO A N 1
ATOM 1885 C CA . PRO A 1 241 ? -6.146 4.596 -14.728 1.00 88.19 241 PRO A CA 1
ATOM 1886 C C . PRO A 1 241 ? -5.593 4.334 -13.324 1.00 88.19 241 PRO A C 1
ATOM 1888 O O . PRO A 1 241 ? -6.383 4.257 -12.379 1.00 88.19 241 PRO A O 1
ATOM 1891 N N . MET A 1 242 ? -4.268 4.242 -13.149 1.00 86.19 242 MET A N 1
ATOM 1892 C CA . MET A 1 242 ? -3.670 4.163 -11.811 1.00 86.19 242 MET A CA 1
ATOM 1893 C C . MET A 1 242 ? -3.858 5.469 -11.033 1.00 86.19 242 MET A C 1
ATOM 1895 O O . MET A 1 242 ? -4.249 5.415 -9.866 1.00 86.19 242 MET A O 1
ATOM 1899 N N . ALA A 1 243 ? -3.675 6.626 -11.676 1.00 88.69 243 ALA A N 1
ATOM 1900 C CA . ALA A 1 243 ? -3.955 7.927 -11.068 1.00 88.69 243 ALA A CA 1
ATOM 1901 C C . ALA A 1 243 ? -5.414 8.010 -10.601 1.00 88.69 243 ALA A C 1
ATOM 1903 O O . ALA A 1 243 ? -5.676 8.208 -9.414 1.00 88.69 243 ALA A O 1
ATOM 1904 N N . HIS A 1 244 ? -6.359 7.710 -11.495 1.00 90.31 244 HIS A N 1
ATOM 1905 C CA . HIS A 1 244 ? -7.785 7.708 -11.177 1.00 90.31 244 HIS A CA 1
ATOM 1906 C C . HIS A 1 244 ? -8.136 6.693 -10.073 1.00 90.31 244 HIS A C 1
ATOM 1908 O O . HIS A 1 244 ? -9.011 6.932 -9.235 1.00 90.31 244 HIS A O 1
ATOM 1914 N N . HIS A 1 245 ? -7.453 5.545 -10.019 1.00 90.25 245 HIS A N 1
ATOM 1915 C CA . HIS A 1 245 ? -7.614 4.601 -8.916 1.00 90.25 245 HIS A CA 1
ATOM 1916 C C . HIS A 1 245 ? -7.211 5.230 -7.575 1.00 90.25 245 HIS A C 1
ATOM 1918 O O . HIS A 1 245 ? -7.993 5.172 -6.621 1.00 90.25 245 HIS A O 1
ATOM 1924 N N . PHE A 1 246 ? -6.036 5.861 -7.493 1.00 91.31 246 PHE A N 1
ATOM 1925 C CA . PHE A 1 246 ? -5.573 6.500 -6.261 1.00 91.31 246 PHE A CA 1
ATOM 1926 C C . PHE A 1 246 ? -6.437 7.698 -5.856 1.00 91.31 246 PHE A C 1
ATOM 1928 O O . PHE A 1 246 ? -6.775 7.813 -4.677 1.00 91.31 246 PHE A O 1
ATOM 1935 N N . GLU A 1 247 ? -6.888 8.513 -6.808 1.00 93.19 247 GLU A N 1
ATOM 1936 C CA . GLU A 1 247 ? -7.817 9.624 -6.565 1.00 93.19 247 GLU A CA 1
ATOM 1937 C C . GLU A 1 247 ? -9.143 9.166 -5.956 1.00 93.19 247 GLU A C 1
ATOM 1939 O O . GLU A 1 247 ? -9.686 9.816 -5.067 1.00 93.19 247 GLU A O 1
ATOM 1944 N N . ASN A 1 248 ? -9.662 8.013 -6.383 1.00 93.50 248 ASN A N 1
ATOM 1945 C CA . ASN A 1 248 ? -10.905 7.466 -5.843 1.00 93.50 248 ASN A CA 1
ATOM 1946 C C . ASN A 1 248 ? -10.729 6.793 -4.474 1.00 93.50 248 ASN A C 1
ATOM 1948 O O . ASN A 1 248 ? -11.678 6.711 -3.682 1.00 93.50 248 ASN A O 1
ATOM 1952 N N . VAL A 1 249 ? -9.539 6.256 -4.202 1.00 91.50 249 VAL A N 1
ATOM 1953 C CA . VAL A 1 249 ? -9.222 5.519 -2.971 1.00 91.50 249 VAL A CA 1
ATOM 1954 C C . VAL A 1 249 ? -8.818 6.471 -1.842 1.00 91.50 249 VAL A C 1
ATOM 1956 O O . VAL A 1 249 ? -9.313 6.319 -0.721 1.00 91.50 249 VAL A O 1
ATOM 1959 N N . ALA A 1 250 ? -8.001 7.487 -2.127 1.00 92.12 250 ALA A N 1
ATOM 1960 C CA . ALA A 1 250 ? -7.504 8.462 -1.156 1.00 92.12 250 ALA A CA 1
ATOM 1961 C C . ALA A 1 250 ? -8.600 9.098 -0.265 1.00 92.12 250 ALA A C 1
ATOM 1963 O O . ALA A 1 250 ? -8.487 9.004 0.964 1.00 92.12 250 ALA A O 1
ATOM 1964 N N . PRO A 1 251 ? -9.709 9.656 -0.799 1.00 94.38 251 PRO A N 1
ATOM 1965 C CA . PRO A 1 251 ? -10.740 10.286 0.024 1.00 94.38 251 PRO A CA 1
ATOM 1966 C C . PRO A 1 251 ? -11.515 9.270 0.868 1.00 94.38 251 PRO A C 1
ATOM 1968 O O . PRO A 1 251 ? -11.975 9.599 1.961 1.00 94.38 251 PRO A O 1
ATOM 1971 N N . LYS A 1 252 ? -11.659 8.020 0.403 1.00 94.31 252 LYS A N 1
ATOM 1972 C CA . LYS A 1 252 ? -12.330 6.960 1.173 1.00 94.31 252 LYS A CA 1
ATOM 1973 C C . LYS A 1 252 ? -11.495 6.565 2.385 1.00 94.31 252 LYS A C 1
ATOM 1975 O O . LYS A 1 252 ? -12.038 6.472 3.483 1.00 94.31 252 LYS A O 1
ATOM 1980 N N . LEU A 1 253 ? -10.185 6.386 2.204 1.00 91.88 253 LEU A N 1
ATOM 1981 C CA . LEU A 1 253 ? -9.272 6.099 3.313 1.00 91.88 253 LEU A CA 1
ATOM 1982 C C . LEU A 1 253 ? -9.213 7.264 4.303 1.00 91.88 253 LEU A C 1
ATOM 1984 O O . LEU A 1 253 ? -9.276 7.029 5.506 1.00 91.88 253 LEU A O 1
ATOM 1988 N N . SER A 1 254 ? -9.160 8.503 3.806 1.00 93.75 254 SER A N 1
ATOM 1989 C CA . SER A 1 254 ? -9.165 9.702 4.650 1.00 93.75 254 SER A CA 1
ATOM 1990 C C . SER A 1 254 ? -10.431 9.798 5.513 1.00 93.75 254 SER A C 1
ATOM 1992 O O . SER A 1 254 ? -10.331 10.000 6.721 1.00 93.75 254 SER A O 1
ATOM 1994 N N . LYS A 1 255 ? -11.618 9.538 4.943 1.00 94.88 255 LYS A N 1
ATOM 1995 C CA . LYS A 1 255 ? -12.884 9.504 5.701 1.00 94.88 255 LYS A CA 1
ATOM 1996 C C . LYS A 1 255 ? -12.895 8.427 6.787 1.00 94.88 255 LYS A C 1
ATOM 1998 O O . LYS A 1 255 ? -13.368 8.680 7.890 1.00 94.88 255 LYS A O 1
ATOM 2003 N N . VAL A 1 256 ? -12.383 7.230 6.488 1.00 95.44 256 VAL A N 1
ATOM 2004 C CA . VAL A 1 256 ? -12.295 6.136 7.474 1.00 95.44 256 VAL A CA 1
ATOM 2005 C C . VAL A 1 256 ? -11.325 6.492 8.601 1.00 95.44 256 VAL A C 1
ATOM 2007 O O . VAL A 1 256 ? -11.643 6.254 9.764 1.00 95.44 256 VAL A O 1
ATOM 2010 N N . LEU A 1 257 ? -10.176 7.090 8.273 1.00 94.88 257 LEU A N 1
ATOM 2011 C CA . LEU A 1 257 ? -9.207 7.567 9.259 1.00 94.88 257 LEU A CA 1
ATOM 2012 C C . LEU A 1 257 ? -9.838 8.604 10.199 1.00 94.88 257 LEU A C 1
ATOM 2014 O O . LEU A 1 257 ? -9.836 8.396 11.409 1.00 94.88 257 LEU A O 1
ATOM 2018 N N . GLN A 1 258 ? -10.456 9.651 9.643 1.00 95.56 258 GLN A N 1
ATOM 2019 C CA . GLN A 1 258 ? -11.122 10.703 10.421 1.00 95.56 258 GLN A CA 1
ATOM 2020 C C . GLN A 1 258 ? -12.246 10.150 11.305 1.00 95.56 258 GLN A C 1
ATOM 2022 O O . GLN A 1 258 ? -12.399 10.568 12.450 1.00 95.56 258 GLN A O 1
ATOM 2027 N N . LEU A 1 259 ? -13.024 9.185 10.803 1.00 96.81 259 LEU A N 1
ATOM 2028 C CA . LEU A 1 259 ? -14.080 8.545 11.585 1.00 96.81 259 LEU A CA 1
ATOM 2029 C C . LEU A 1 259 ? -13.510 7.777 12.787 1.00 96.81 259 LEU A C 1
ATOM 2031 O O . LEU A 1 259 ? -14.047 7.886 13.887 1.00 96.81 259 LEU A O 1
ATOM 2035 N N . LEU A 1 260 ? -12.430 7.012 12.601 1.00 95.12 260 LEU A N 1
ATOM 2036 C CA . LEU A 1 260 ? -11.796 6.259 13.688 1.00 95.12 260 LEU A CA 1
ATOM 2037 C C . LEU A 1 260 ? -11.137 7.181 14.722 1.00 95.12 260 LEU A C 1
ATOM 2039 O O . LEU A 1 260 ? -11.253 6.924 15.920 1.00 95.12 260 LEU A O 1
ATOM 2043 N N . GLU A 1 261 ? -10.493 8.265 14.283 1.00 95.94 261 GLU A N 1
ATOM 2044 C CA . GLU A 1 261 ? -9.952 9.294 15.181 1.00 95.94 261 GLU A CA 1
ATOM 2045 C C . GLU A 1 261 ? -11.063 9.960 15.999 1.00 95.94 261 GLU A C 1
ATOM 2047 O O . GLU A 1 261 ? -10.952 10.077 17.220 1.00 95.94 261 GLU A O 1
ATOM 2052 N N . LEU A 1 262 ? -12.169 10.336 15.346 1.00 96.00 262 LEU A N 1
ATOM 2053 C CA . LEU A 1 262 ? -13.324 10.933 16.010 1.00 96.00 262 LEU A CA 1
ATOM 2054 C C . LEU A 1 262 ? -13.908 9.985 17.063 1.00 96.00 262 LEU A C 1
ATOM 2056 O O . LEU A 1 262 ? -14.178 10.409 18.183 1.00 96.00 262 LEU A O 1
ATOM 2060 N N . LEU A 1 263 ? -14.065 8.697 16.741 1.00 95.19 263 LEU A N 1
ATOM 2061 C CA . LEU A 1 263 ? -14.549 7.694 17.694 1.00 95.19 263 LEU A CA 1
ATOM 2062 C C . LEU A 1 263 ? -13.603 7.527 18.890 1.00 95.19 263 LEU A C 1
ATOM 2064 O O . LEU A 1 263 ? -14.072 7.423 20.025 1.00 95.19 263 LEU A O 1
ATOM 2068 N N . ALA A 1 264 ? -12.286 7.555 18.667 1.00 95.06 264 ALA A N 1
ATOM 2069 C CA . ALA A 1 264 ? -11.307 7.517 19.749 1.00 95.06 264 ALA A CA 1
ATOM 2070 C C . ALA A 1 264 ? -11.434 8.745 20.673 1.00 95.06 264 ALA A C 1
ATOM 2072 O O . ALA A 1 264 ? -11.504 8.582 21.892 1.00 95.06 264 ALA A O 1
ATOM 2073 N N . ILE A 1 265 ? -11.539 9.952 20.105 1.00 95.62 265 ILE A N 1
ATOM 2074 C CA . ILE A 1 265 ? -11.680 11.217 20.851 1.00 95.62 265 ILE A CA 1
ATOM 2075 C C . ILE A 1 265 ? -13.016 11.289 21.608 1.00 95.62 265 ILE A C 1
ATOM 2077 O O . ILE A 1 265 ? -13.066 11.724 22.761 1.00 95.62 265 ILE A O 1
ATOM 2081 N N . LEU A 1 266 ? -14.117 10.847 20.997 1.00 96.94 266 LEU A N 1
ATOM 2082 C CA . LEU A 1 266 ? -15.419 10.775 21.667 1.00 96.94 266 LEU A CA 1
ATOM 2083 C C . LEU A 1 266 ? -15.373 9.803 22.851 1.00 96.94 266 LEU A C 1
ATOM 2085 O O . LEU A 1 266 ? -15.906 10.097 23.923 1.00 96.94 266 LEU A O 1
ATOM 2089 N N . SER A 1 267 ? -14.681 8.675 22.684 1.00 96.00 267 SER A N 1
ATOM 2090 C CA . SER A 1 267 ? -14.502 7.690 23.746 1.00 96.00 267 SER A CA 1
ATOM 2091 C C . SER A 1 267 ? -13.693 8.256 24.919 1.00 96.00 267 SER A C 1
ATOM 2093 O O . SER A 1 267 ? -14.136 8.156 26.065 1.00 96.00 267 SER A O 1
ATOM 2095 N N . THR A 1 268 ? -12.568 8.937 24.673 1.00 95.00 268 THR A N 1
ATOM 2096 C CA . THR A 1 268 ? -11.796 9.588 25.752 1.00 95.00 268 THR A CA 1
ATOM 2097 C C . THR A 1 268 ? -12.576 10.708 26.438 1.00 95.00 268 THR A C 1
ATOM 2099 O O . THR A 1 268 ? -12.544 10.815 27.664 1.00 95.00 268 THR A O 1
ATOM 2102 N N . SER A 1 269 ? -13.350 11.488 25.683 1.00 96.62 269 SER A N 1
ATOM 2103 C CA . SER A 1 269 ? -14.218 12.533 26.241 1.00 96.62 269 SER A CA 1
ATOM 2104 C C . SER A 1 269 ? -15.290 11.946 27.163 1.00 96.62 269 SER A C 1
ATOM 2106 O O . SER A 1 269 ? -15.528 12.465 28.254 1.00 96.62 269 SER A O 1
ATOM 2108 N N . SER A 1 270 ? -15.892 10.815 26.782 1.00 96.69 270 SER A N 1
ATOM 2109 C CA . SER A 1 270 ? -16.870 10.126 27.632 1.00 96.69 270 SER A CA 1
ATOM 2110 C C . SER A 1 270 ? -16.261 9.597 28.940 1.00 96.69 270 SER A C 1
ATOM 2112 O O . SER A 1 270 ? -16.917 9.664 29.981 1.00 96.69 270 SER A O 1
ATOM 2114 N N . ALA A 1 271 ? -14.989 9.166 28.934 1.00 95.75 271 ALA A N 1
ATOM 2115 C CA . ALA A 1 271 ? -14.276 8.780 30.156 1.00 95.75 271 ALA A CA 1
ATOM 2116 C C . ALA A 1 271 ? -14.143 9.956 31.138 1.00 95.75 271 ALA A C 1
ATOM 2118 O O . ALA A 1 271 ? -14.375 9.788 32.336 1.00 95.75 271 ALA A O 1
ATOM 2119 N N . ALA A 1 272 ? -13.820 11.153 30.635 1.00 95.50 272 ALA A N 1
ATOM 2120 C CA . ALA A 1 272 ? -13.723 12.357 31.459 1.00 95.50 272 ALA A CA 1
ATOM 2121 C C . ALA A 1 272 ? -15.077 12.725 32.092 1.00 95.50 272 ALA A C 1
ATOM 2123 O O . ALA A 1 272 ? -15.143 13.008 33.288 1.00 95.50 272 ALA A O 1
ATOM 2124 N N . ILE A 1 273 ? -16.165 12.643 31.316 1.00 96.50 273 ILE A N 1
ATOM 2125 C CA . ILE A 1 273 ? -17.529 12.894 31.806 1.00 96.50 273 ILE A CA 1
ATOM 2126 C C . ILE A 1 273 ? -17.896 11.907 32.926 1.00 96.50 273 ILE A C 1
ATOM 2128 O O . ILE A 1 273 ? -18.372 12.324 33.981 1.00 96.50 273 ILE A O 1
ATOM 2132 N N . LEU A 1 274 ? -17.621 10.609 32.752 1.00 95.69 274 LEU A N 1
ATOM 2133 C CA . LEU A 1 274 ? -17.868 9.595 33.789 1.00 95.69 274 LEU A CA 1
ATOM 2134 C C . LEU A 1 274 ? -17.049 9.834 35.066 1.00 95.69 274 LEU A C 1
ATOM 2136 O O . LEU A 1 274 ? -17.537 9.571 36.169 1.00 95.69 274 LEU A O 1
ATOM 2140 N N . GLY A 1 275 ? -15.838 10.381 34.929 1.00 94.00 275 GLY A N 1
ATOM 2141 C CA . GLY A 1 275 ? -15.018 10.814 36.059 1.00 94.00 275 GLY A CA 1
ATOM 2142 C C . GLY A 1 275 ? -15.702 11.896 36.901 1.00 94.00 275 GLY A C 1
ATOM 2143 O O . GLY A 1 275 ? -15.688 11.819 38.130 1.00 94.00 275 GLY A O 1
ATOM 2144 N N . ILE A 1 276 ? -16.374 12.857 36.257 1.00 96.31 276 ILE A N 1
ATOM 2145 C CA . ILE A 1 276 ? -17.115 13.933 36.938 1.00 96.31 276 ILE A CA 1
ATOM 2146 C C . ILE A 1 276 ? -18.317 13.374 37.712 1.00 96.31 276 ILE A C 1
ATOM 2148 O O . ILE A 1 276 ? -18.553 13.770 38.853 1.00 96.31 276 ILE A O 1
ATOM 2152 N N . PHE A 1 277 ? -19.038 12.403 37.142 1.00 97.25 277 PHE A N 1
ATOM 2153 C CA . PHE A 1 277 ? -20.187 11.758 37.795 1.00 97.25 277 PHE A CA 1
ATOM 2154 C C . PHE A 1 277 ? -19.812 10.809 38.947 1.00 97.25 277 PHE A C 1
ATOM 2156 O O . PHE A 1 277 ? -20.699 10.197 39.540 1.00 97.25 277 PHE A O 1
ATOM 2163 N N . ARG A 1 278 ? -18.519 10.694 39.296 1.00 95.19 278 ARG A N 1
ATOM 2164 C CA . ARG A 1 278 ? -18.005 9.797 40.345 1.00 95.19 278 ARG A CA 1
ATOM 2165 C C . ARG A 1 278 ? -18.421 8.337 40.142 1.00 95.19 278 ARG A C 1
ATOM 2167 O O . ARG A 1 278 ? -18.713 7.632 41.104 1.00 95.19 278 ARG A O 1
ATOM 2174 N N . LEU A 1 279 ? -18.400 7.874 38.893 1.00 94.19 279 LEU A N 1
ATOM 2175 C CA . LEU A 1 279 ? -18.607 6.470 38.527 1.00 94.19 279 LEU A CA 1
ATOM 2176 C C . LEU A 1 279 ? -17.265 5.834 38.114 1.00 94.19 279 LEU A C 1
ATOM 2178 O O . LEU A 1 279 ? -17.082 5.513 36.937 1.00 94.19 279 LEU A O 1
ATOM 2182 N N . PRO A 1 280 ? -16.298 5.667 39.044 1.00 90.06 280 PRO A N 1
ATOM 2183 C CA . PRO A 1 280 ? -14.929 5.266 38.707 1.00 90.06 280 PRO A CA 1
ATOM 2184 C C . PRO A 1 280 ? -14.862 3.889 38.037 1.00 90.06 280 PRO A C 1
ATOM 2186 O O . PRO A 1 280 ? -14.027 3.677 37.160 1.00 90.06 280 PRO A O 1
ATOM 2189 N N . ASP A 1 281 ? -15.790 2.990 38.373 1.00 91.62 281 ASP A N 1
ATOM 2190 C CA . ASP A 1 281 ? -15.846 1.629 37.829 1.00 91.62 281 ASP A CA 1
ATOM 2191 C C . ASP A 1 281 ? -16.098 1.598 36.312 1.00 91.62 281 ASP A C 1
ATOM 2193 O O . ASP A 1 281 ? -15.705 0.648 35.633 1.00 91.62 281 ASP A O 1
ATOM 2197 N N . TRP A 1 282 ? -16.723 2.645 35.760 1.00 92.50 282 TRP A N 1
ATOM 2198 C CA . TRP A 1 282 ? -17.070 2.732 34.338 1.00 92.50 282 TRP A CA 1
ATOM 2199 C C . TRP A 1 282 ? -16.026 3.472 33.499 1.00 92.50 282 TRP A C 1
ATOM 2201 O O . TRP A 1 282 ? -16.036 3.343 32.277 1.00 92.50 282 TRP A O 1
ATOM 2211 N N . VAL A 1 283 ? -15.091 4.201 34.119 1.00 93.94 283 VAL A N 1
ATOM 2212 C CA . VAL A 1 283 ? -14.072 5.005 33.412 1.00 93.94 283 VAL A CA 1
ATOM 2213 C C . VAL A 1 283 ? -13.131 4.132 32.574 1.00 93.94 283 VAL A C 1
ATOM 2215 O O . VAL A 1 283 ? -12.684 4.543 31.504 1.00 93.94 283 VAL A O 1
ATOM 2218 N N . ALA A 1 284 ? -12.864 2.901 33.015 1.00 91.31 284 ALA A N 1
ATOM 2219 C CA . ALA A 1 284 ? -11.982 1.978 32.303 1.00 91.31 284 ALA A CA 1
ATOM 2220 C C . ALA A 1 284 ? -12.524 1.565 30.921 1.00 91.31 284 ALA A C 1
ATOM 2222 O O . ALA A 1 284 ? -11.743 1.306 30.004 1.00 91.31 284 ALA A O 1
ATOM 2223 N N . LEU A 1 285 ? -13.850 1.517 30.750 1.00 89.62 285 LEU A N 1
ATOM 2224 C CA . LEU A 1 285 ? -14.473 1.005 29.529 1.00 89.62 285 LEU A CA 1
ATOM 2225 C C . LEU A 1 285 ? -14.254 1.935 28.319 1.00 89.62 285 LEU A C 1
ATOM 2227 O O . LEU A 1 285 ? -13.747 1.450 27.305 1.00 89.62 285 LEU A O 1
ATOM 2231 N N . PRO A 1 286 ? -14.520 3.253 28.385 1.00 94.50 286 PRO A N 1
ATOM 2232 C CA . PRO A 1 286 ? -14.233 4.129 27.254 1.00 94.50 286 PRO A CA 1
ATOM 2233 C C . PRO A 1 286 ? -12.738 4.319 26.978 1.00 94.50 286 PRO A C 1
ATOM 2235 O O . PRO A 1 286 ? -12.352 4.532 25.828 1.00 94.50 286 PRO A O 1
ATOM 2238 N N . ILE A 1 287 ? -11.871 4.198 27.989 1.00 94.44 287 ILE A N 1
ATOM 2239 C CA . ILE A 1 287 ? -10.418 4.201 27.759 1.00 94.44 287 ILE A CA 1
ATOM 2240 C C . ILE A 1 287 ? -10.032 2.988 26.904 1.00 94.44 287 ILE A C 1
ATOM 2242 O O . ILE A 1 287 ? -9.369 3.148 25.881 1.00 94.44 287 ILE A O 1
ATOM 2246 N N . ALA A 1 288 ? -10.512 1.793 27.261 1.00 90.75 288 ALA A N 1
ATOM 2247 C CA . ALA A 1 288 ? -10.255 0.578 26.492 1.00 90.75 288 ALA A CA 1
ATOM 2248 C C . ALA A 1 288 ? -10.772 0.673 25.044 1.00 90.75 288 ALA A C 1
ATOM 2250 O O . ALA A 1 288 ? -10.075 0.262 24.115 1.00 90.75 288 ALA A O 1
ATOM 2251 N N . ILE A 1 289 ? -11.957 1.260 24.838 1.00 90.25 289 ILE A N 1
ATOM 2252 C CA . ILE A 1 289 ? -12.524 1.507 23.502 1.00 90.25 289 ILE A CA 1
ATOM 2253 C C . ILE A 1 289 ? -11.656 2.491 22.701 1.00 90.25 289 ILE A C 1
ATOM 2255 O O . ILE A 1 289 ? -11.381 2.251 21.526 1.00 90.25 289 ILE A O 1
ATOM 2259 N N . SER A 1 290 ? -11.167 3.568 23.324 1.00 94.88 290 SER A N 1
ATOM 2260 C CA . SER A 1 290 ? -10.249 4.501 22.661 1.00 94.88 290 SER A CA 1
ATOM 2261 C C . SER A 1 290 ? -8.963 3.802 22.227 1.00 94.88 290 SER A C 1
ATOM 2263 O O . SER A 1 290 ? -8.563 3.939 21.071 1.00 94.88 290 SER A O 1
ATOM 2265 N N . THR A 1 291 ? -8.340 3.020 23.117 1.00 92.00 291 THR A N 1
ATOM 2266 C CA . THR A 1 291 ? -7.122 2.265 22.796 1.00 92.00 291 THR A CA 1
ATOM 2267 C C . THR A 1 291 ? -7.364 1.277 21.658 1.00 92.00 291 THR A C 1
ATOM 2269 O O . THR A 1 291 ? -6.508 1.123 20.789 1.00 92.00 291 THR A O 1
ATOM 2272 N N . PHE A 1 292 ? -8.537 0.643 21.622 1.00 91.00 292 PHE A N 1
ATOM 2273 C CA . PHE A 1 292 ? -8.929 -0.245 20.533 1.00 91.00 292 PHE A CA 1
ATOM 2274 C C . PHE A 1 292 ? -8.988 0.479 19.179 1.00 91.00 292 PHE A C 1
ATOM 2276 O O . PHE A 1 292 ? -8.410 -0.010 18.210 1.00 91.00 292 PHE A O 1
ATOM 2283 N N . PHE A 1 293 ? -9.611 1.659 19.097 1.00 93.31 293 PHE A N 1
ATOM 2284 C CA . PHE A 1 293 ? -9.641 2.431 17.849 1.00 93.31 293 PHE A CA 1
ATOM 2285 C C . PHE A 1 293 ? -8.249 2.902 17.415 1.00 93.31 293 PHE A C 1
ATOM 2287 O O . PHE A 1 293 ? -7.902 2.763 16.242 1.00 93.31 293 PHE A O 1
ATOM 2294 N N . SER A 1 294 ? -7.413 3.371 18.345 1.00 93.31 294 SER A N 1
ATOM 2295 C CA . SER A 1 294 ? -6.014 3.706 18.046 1.00 93.31 294 SER A CA 1
ATOM 2296 C C . SER A 1 294 ? -5.232 2.496 17.524 1.00 93.31 294 SER A C 1
ATOM 2298 O O . SER A 1 294 ? -4.481 2.616 16.555 1.00 93.31 294 SER A O 1
ATOM 2300 N N . ALA A 1 295 ? -5.443 1.315 18.114 1.00 88.06 295 ALA A N 1
ATOM 2301 C CA . ALA A 1 295 ? -4.829 0.074 17.653 1.00 88.06 295 ALA A CA 1
ATOM 2302 C C . ALA A 1 295 ? -5.310 -0.317 16.247 1.00 88.06 295 ALA A C 1
ATOM 2304 O O . ALA A 1 295 ? -4.496 -0.745 15.435 1.00 88.06 295 ALA A O 1
ATOM 2305 N N . LEU A 1 296 ? -6.589 -0.102 15.912 1.00 89.00 296 LEU A N 1
ATOM 2306 C CA . LEU A 1 296 ? -7.101 -0.312 14.553 1.00 89.00 296 LEU A CA 1
ATOM 2307 C C . LEU A 1 296 ? -6.460 0.636 13.531 1.00 89.00 296 LEU A C 1
ATOM 2309 O O . LEU A 1 296 ? -6.075 0.186 12.452 1.00 89.00 296 LEU A O 1
ATOM 2313 N N . ILE A 1 297 ? -6.316 1.925 13.857 1.00 92.75 297 ILE A N 1
ATOM 2314 C CA . ILE A 1 297 ? -5.663 2.904 12.971 1.00 92.75 297 ILE A CA 1
ATOM 2315 C C . ILE A 1 297 ? -4.224 2.469 12.669 1.00 92.75 297 ILE A C 1
ATOM 2317 O O . ILE A 1 297 ? -3.815 2.455 11.504 1.00 92.75 297 ILE A O 1
ATOM 2321 N N . ALA A 1 298 ? -3.483 2.068 13.708 1.00 87.94 298 ALA A N 1
ATOM 2322 C CA . ALA A 1 298 ? -2.119 1.565 13.579 1.00 87.94 298 ALA A CA 1
ATOM 2323 C C . ALA A 1 298 ? -2.065 0.245 12.793 1.00 87.94 298 ALA A C 1
ATOM 2325 O O . ALA A 1 298 ? -1.245 0.098 11.894 1.00 87.94 298 ALA A O 1
ATOM 2326 N N . TYR A 1 299 ? -2.973 -0.691 13.078 1.00 84.19 299 TYR A N 1
ATOM 2327 C CA . TYR A 1 299 ? -3.046 -1.995 12.419 1.00 84.19 299 TYR A CA 1
ATOM 2328 C C . TYR A 1 299 ? -3.257 -1.883 10.906 1.00 84.19 299 TYR A C 1
ATOM 2330 O O . TYR A 1 299 ? -2.602 -2.572 10.124 1.00 84.19 299 TYR A O 1
ATOM 2338 N N . PHE A 1 300 ? -4.166 -1.005 10.479 1.00 87.06 300 PHE A N 1
ATOM 2339 C CA . PHE A 1 300 ? -4.421 -0.761 9.059 1.00 87.06 300 PHE A CA 1
ATOM 2340 C C . PHE A 1 300 ? -3.418 0.202 8.418 1.00 87.06 300 PHE A C 1
ATOM 2342 O O . PHE A 1 300 ? -3.478 0.414 7.203 1.00 87.06 300 PHE A O 1
ATOM 2349 N N . ASN A 1 301 ? -2.523 0.778 9.226 1.00 87.81 301 ASN A N 1
ATOM 2350 C CA . ASN A 1 301 ? -1.536 1.774 8.840 1.00 87.81 301 ASN A CA 1
ATOM 2351 C C . ASN A 1 301 ? -2.152 2.898 7.982 1.00 87.81 301 ASN A C 1
ATOM 2353 O O . ASN A 1 301 ? -1.646 3.269 6.919 1.00 87.81 301 ASN A O 1
ATOM 2357 N N . LEU A 1 302 ? -3.322 3.391 8.412 1.00 90.69 302 LEU A N 1
ATOM 2358 C CA . LEU A 1 302 ? -4.152 4.288 7.602 1.00 90.69 302 LEU A CA 1
ATOM 2359 C C . LEU A 1 302 ? -3.426 5.593 7.258 1.00 90.69 302 LEU A C 1
ATOM 2361 O O . LEU A 1 302 ? -3.523 6.033 6.116 1.00 90.69 302 LEU A O 1
ATOM 2365 N N . TYR A 1 303 ? -2.642 6.152 8.187 1.00 93.12 303 TYR A N 1
ATOM 2366 C CA . TYR A 1 303 ? -1.839 7.353 7.935 1.00 93.12 303 TYR A CA 1
ATOM 2367 C C . TYR A 1 303 ? -0.868 7.158 6.773 1.00 93.12 303 TYR A C 1
ATOM 2369 O O . TYR A 1 303 ? -0.912 7.914 5.801 1.00 93.12 303 TYR A O 1
ATOM 2377 N N . GLN A 1 304 ? -0.034 6.115 6.828 1.00 89.06 304 GLN A N 1
ATOM 2378 C CA . GLN A 1 304 ? 0.952 5.865 5.781 1.00 89.06 304 GLN A CA 1
ATOM 2379 C C . GLN A 1 304 ? 0.266 5.569 4.447 1.00 89.06 304 GLN A C 1
ATOM 2381 O O . GLN A 1 304 ? 0.689 6.085 3.419 1.00 89.06 304 GLN A O 1
ATOM 2386 N N . ARG A 1 305 ? -0.842 4.817 4.449 1.00 89.31 305 ARG A N 1
ATOM 2387 C CA . ARG A 1 305 ? -1.598 4.543 3.217 1.00 89.31 305 ARG A CA 1
ATOM 2388 C C . ARG A 1 305 ? -2.174 5.811 2.594 1.00 89.31 305 ARG A C 1
ATOM 2390 O O . ARG A 1 305 ? -2.071 5.969 1.381 1.00 89.31 305 ARG A O 1
ATOM 2397 N N . THR A 1 306 ? -2.746 6.716 3.390 1.00 92.31 306 THR A N 1
ATOM 2398 C CA . THR A 1 306 ? -3.233 8.006 2.873 1.00 92.31 306 THR A CA 1
ATOM 2399 C C . THR A 1 306 ? -2.096 8.874 2.341 1.00 92.31 306 THR A C 1
ATOM 2401 O O . THR A 1 306 ? -2.226 9.433 1.257 1.00 92.31 306 THR A O 1
ATOM 2404 N N . ALA A 1 307 ? -0.960 8.928 3.045 1.00 91.31 307 ALA A N 1
ATOM 2405 C CA . ALA A 1 307 ? 0.206 9.693 2.617 1.00 91.31 307 ALA A CA 1
ATOM 2406 C C . ALA A 1 307 ? 0.783 9.166 1.295 1.00 91.31 307 ALA A C 1
ATOM 2408 O O . ALA A 1 307 ? 1.039 9.955 0.392 1.00 91.31 307 ALA A O 1
ATOM 2409 N N . VAL A 1 308 ? 0.913 7.842 1.150 1.00 87.38 308 VAL A N 1
ATOM 2410 C CA . VAL A 1 308 ? 1.398 7.200 -0.083 1.00 87.38 308 VAL A CA 1
ATOM 2411 C C . VAL A 1 308 ? 0.432 7.422 -1.245 1.00 87.38 308 VAL A C 1
ATOM 2413 O O . VAL A 1 308 ? 0.885 7.739 -2.336 1.00 87.38 308 VAL A O 1
ATOM 2416 N N . CYS A 1 309 ? -0.886 7.315 -1.033 1.00 91.44 309 CYS A N 1
ATOM 2417 C CA . CYS A 1 309 ? -1.851 7.601 -2.101 1.00 91.44 309 CYS A CA 1
ATOM 2418 C C . CYS A 1 309 ? -1.762 9.065 -2.554 1.00 91.44 309 CYS A C 1
ATOM 2420 O O . CYS A 1 309 ? -1.777 9.330 -3.748 1.00 91.44 309 CYS A O 1
ATOM 2422 N N . ASN A 1 310 ? -1.629 10.007 -1.618 1.00 92.44 310 ASN A N 1
ATOM 2423 C CA . ASN A 1 310 ? -1.501 11.426 -1.949 1.00 92.44 310 ASN A CA 1
ATOM 2424 C C . ASN A 1 310 ? -0.177 11.737 -2.663 1.00 92.44 310 ASN A C 1
ATOM 2426 O O . ASN A 1 310 ? -0.168 12.539 -3.593 1.00 92.44 310 ASN A O 1
ATOM 2430 N N . ALA A 1 311 ? 0.923 11.099 -2.251 1.00 89.12 311 ALA A N 1
ATOM 2431 C CA . ALA A 1 311 ? 2.209 11.208 -2.933 1.00 89.12 311 ALA A CA 1
ATOM 2432 C C . ALA A 1 311 ? 2.122 10.649 -4.358 1.00 89.12 311 ALA A C 1
ATOM 2434 O O . ALA A 1 311 ? 2.456 11.356 -5.295 1.00 89.12 311 ALA A O 1
ATOM 2435 N N . ALA A 1 312 ? 1.549 9.454 -4.532 1.00 88.56 312 ALA A N 1
ATOM 2436 C CA . ALA A 1 312 ? 1.348 8.853 -5.847 1.00 88.56 312 ALA A CA 1
ATOM 2437 C C . ALA A 1 312 ? 0.487 9.738 -6.762 1.00 88.56 312 ALA A C 1
ATOM 2439 O O . ALA A 1 312 ? 0.849 9.957 -7.909 1.00 88.56 312 ALA A O 1
ATOM 2440 N N . VAL A 1 313 ? -0.621 10.303 -6.266 1.00 91.06 313 VAL A N 1
ATOM 2441 C CA . VAL A 1 313 ? -1.436 11.246 -7.054 1.00 91.06 313 VAL A CA 1
ATOM 2442 C C . VAL A 1 313 ? -0.619 12.475 -7.450 1.00 91.06 313 VAL A C 1
ATOM 2444 O O . VAL A 1 313 ? -0.727 12.923 -8.587 1.00 91.06 313 VAL A O 1
ATOM 2447 N N . LYS A 1 314 ? 0.205 13.014 -6.545 1.00 91.75 314 LYS A N 1
ATOM 2448 C CA . LYS A 1 314 ? 1.059 14.169 -6.837 1.00 91.75 314 LYS A CA 1
ATOM 2449 C C . LYS A 1 314 ? 2.119 13.844 -7.891 1.00 91.75 314 LYS A C 1
ATOM 2451 O O . LYS A 1 314 ? 2.282 14.633 -8.813 1.00 91.75 314 LYS A O 1
ATOM 2456 N N . ASP A 1 315 ? 2.798 12.710 -7.765 1.00 88.50 315 ASP A N 1
ATOM 2457 C CA . ASP A 1 315 ? 3.849 12.286 -8.694 1.00 88.50 315 ASP A CA 1
ATOM 2458 C C . ASP A 1 315 ? 3.266 12.049 -10.094 1.00 88.50 315 ASP A C 1
ATOM 2460 O O . ASP A 1 315 ? 3.820 12.516 -11.081 1.00 88.50 315 ASP A O 1
ATOM 2464 N N . LEU A 1 316 ? 2.080 11.435 -10.171 1.00 87.50 316 LEU A N 1
ATOM 2465 C CA . LEU A 1 316 ? 1.375 11.185 -11.432 1.00 87.50 316 LEU A CA 1
ATOM 2466 C C . LEU A 1 316 ? 0.836 12.460 -12.107 1.00 87.50 316 LEU A C 1
ATOM 2468 O O . LEU A 1 316 ? 0.643 12.465 -13.319 1.00 87.50 316 LEU A O 1
ATOM 2472 N N . HIS A 1 317 ? 0.583 13.532 -11.349 1.00 87.31 317 HIS A N 1
ATOM 2473 C CA . HIS A 1 317 ? 0.190 14.836 -11.903 1.00 87.31 317 HIS A CA 1
ATOM 2474 C C . HIS A 1 317 ? 1.378 15.756 -12.203 1.00 87.31 317 HIS A C 1
ATOM 2476 O O . HIS A 1 317 ? 1.241 16.668 -13.014 1.00 87.31 317 HIS A O 1
ATOM 2482 N N . GLY A 1 318 ? 2.508 15.563 -11.516 1.00 78.69 318 GLY A N 1
ATOM 2483 C CA . GLY A 1 318 ? 3.666 16.457 -11.542 1.00 78.69 318 GLY A CA 1
ATOM 2484 C C . GLY A 1 318 ? 4.577 16.314 -12.761 1.00 78.69 318 GLY A C 1
ATOM 2485 O O . GLY A 1 318 ? 5.487 17.121 -12.906 1.00 78.69 318 GLY A O 1
ATOM 2486 N N . GLU A 1 319 ? 4.347 15.328 -13.629 1.00 58.06 319 GLU A N 1
ATOM 2487 C CA . GLU A 1 319 ? 5.106 15.124 -14.875 1.00 58.06 319 GLU A CA 1
ATOM 2488 C C . GLU A 1 319 ? 4.522 15.875 -16.093 1.00 58.06 319 GLU A C 1
ATOM 2490 O O . GLU A 1 319 ? 4.773 15.485 -17.232 1.00 58.06 319 GLU A O 1
ATOM 2495 N N . ARG A 1 320 ? 3.753 16.952 -15.885 1.00 50.78 320 ARG A N 1
ATOM 2496 C CA . ARG A 1 320 ? 3.319 17.860 -16.964 1.00 50.78 320 ARG A CA 1
ATOM 2497 C C . ARG A 1 320 ? 4.110 19.158 -16.988 1.00 50.78 320 ARG A C 1
ATOM 2499 O O . ARG A 1 320 ? 4.326 19.734 -15.898 1.00 50.78 320 ARG A O 1
#

pLDDT: mean 73.43, std 20.53, range [25.7, 97.25]